Protein AF-A0A0G0WDV0-F1 (afdb_monomer)

Radius of gyration: 27.26 Å; Cα contacts (8 Å, |Δi|>4): 205; chains: 1; bounding box: 53×57×80 Å

pLDDT: mean 88.02, std 20.5, range [27.52, 98.69]

InterPro domains:
  IPR014729 Rossmann-like alpha/beta/alpha sandwich fold [G3DSA:3.40.50.620] (17-194)
  IPR020022 N-acetyl sugar amidotransferase [TIGR03573] (31-194)

Organism: NCBI:txid1618562

Foldseek 3Di:
DDDDDDDDDDDDDDDDDPDDPPPPPPPPWQAAPPPRHTPPPPPWDADPVSHIPVVVVVCCVVPPDDVVVVVVVVLVLQVVLVVVVAPFSEEQEDDLDPVSLVVLCCVCPVNNGQYEYEYECLPPDDPVSVVSVVVSCVVSVHHYDYDYDDVVVLVVQLVVCCVPPVGSCVVVVCRSPVRSVVVCVVRVRPHYDD

Solvent-accessible surface area (backbone atoms only — not comparable to full-atom values): 11760 Å² total; per-residue (Å²): 133,77,88,86,80,86,88,83,85,86,88,84,91,78,90,85,80,92,69,89,70,83,76,74,74,90,73,79,67,58,46,20,77,82,77,62,51,45,62,86,43,88,96,53,50,65,50,98,84,35,43,30,54,67,61,50,50,50,51,44,56,73,76,67,52,61,62,68,62,53,49,50,58,50,48,52,56,54,51,55,39,55,72,67,70,56,99,41,38,27,35,33,57,47,85,54,47,73,64,42,46,49,51,52,46,40,42,44,71,74,67,64,49,50,48,39,33,30,27,59,48,74,83,75,77,50,72,67,46,54,51,49,38,53,51,49,37,65,76,70,70,55,54,75,50,74,48,71,70,62,62,76,57,48,56,51,46,23,52,53,26,29,75,76,70,72,39,46,55,50,61,42,61,52,37,58,58,48,50,47,51,52,50,26,63,75,68,68,36,90,39,75,52,129

Secondary structure (DSSP, 8-state):
------------------------TTS---B-TTT--BTTSTT--B-TTS-BHHHHHHHHHHHT--HHHHHHHHHHHHHHHHHTT-S-SEEEE--SSHHHHHHHHIIIIIS---EEEEEE--S---HHHHHHHHHHHHHHT-EEEEE---HHHHHHHHHHHHHHHS-TTHHHHHHHHHHHHHHHHHTT---B--

Sequence (194 aa):
MGDDRENLTKGNASASAEGNLNTNLETGLERCVRCTLPITWETIYFDDDGVCNICKNWNTKQNVINWEEREKQLLDIFNEVKNRKNSYDCIVPFSGGKDSTFTLWAIVRKYGLKPLVVSFDHGFYRPKTVENRTRTFRKLGVDVITFTPNWQVVKKLMLEALIRKGDFCWHCHAGVFAYPMQIAVKFEIPLLIW

Structure (mmCIF, N/CA/C/O backbone):
data_AF-A0A0G0WDV0-F1
#
_entry.id   AF-A0A0G0WDV0-F1
#
loop_
_atom_site.group_PDB
_atom_site.id
_atom_site.type_symbol
_atom_site.label_atom_id
_atom_site.label_alt_id
_atom_site.label_comp_id
_atom_site.label_asym_id
_atom_site.label_entity_id
_atom_site.label_seq_id
_atom_site.pdbx_PDB_ins_code
_atom_site.Cartn_x
_atom_site.Cartn_y
_atom_site.Cartn_z
_atom_site.occupancy
_atom_site.B_iso_or_equiv
_atom_site.auth_seq_id
_atom_site.auth_comp_id
_atom_site.auth_asym_id
_atom_site.auth_atom_id
_atom_site.pdbx_PDB_model_num
ATOM 1 N N . MET A 1 1 ? 33.238 -40.944 -56.297 1.00 35.06 1 MET A N 1
ATOM 2 C CA . MET A 1 1 ? 32.072 -41.833 -56.479 1.00 35.06 1 MET A CA 1
ATOM 3 C C . MET A 1 1 ? 30.859 -41.035 -56.028 1.00 35.06 1 MET A C 1
ATOM 5 O O . MET A 1 1 ? 30.826 -40.751 -54.842 1.00 35.06 1 MET A O 1
ATOM 9 N N . GLY A 1 2 ? 30.011 -40.616 -56.986 1.00 32.97 2 GLY A N 1
ATOM 10 C CA . GLY A 1 2 ? 28.707 -39.914 -56.871 1.00 32.97 2 GLY A CA 1
ATOM 11 C C . GLY A 1 2 ? 28.679 -38.680 -55.964 1.00 32.97 2 GLY A C 1
ATOM 12 O O . GLY A 1 2 ? 28.772 -38.822 -54.755 1.00 32.97 2 GLY A O 1
ATOM 13 N N . ASP A 1 3 ? 28.641 -37.431 -56.430 1.00 35.53 3 ASP A N 1
ATOM 14 C CA . ASP A 1 3 ? 27.682 -36.811 -57.363 1.00 35.53 3 ASP A CA 1
ATOM 15 C C . ASP A 1 3 ? 26.247 -37.314 -57.191 1.00 35.53 3 ASP A C 1
ATOM 17 O O . ASP A 1 3 ? 25.963 -38.472 -57.489 1.00 35.53 3 ASP A O 1
ATOM 21 N N . ASP A 1 4 ? 25.381 -36.438 -56.679 1.00 32.03 4 ASP A N 1
ATOM 22 C CA . ASP A 1 4 ? 23.954 -36.496 -56.958 1.00 32.03 4 ASP A CA 1
ATOM 23 C C . ASP A 1 4 ? 23.272 -35.156 -56.607 1.00 32.03 4 ASP A C 1
ATOM 25 O O . ASP A 1 4 ? 23.060 -34.815 -55.441 1.00 32.03 4 ASP A O 1
ATOM 29 N N . ARG A 1 5 ? 22.843 -34.488 -57.688 1.00 32.78 5 ARG A N 1
ATOM 30 C CA . ARG A 1 5 ? 21.578 -33.742 -57.864 1.00 32.78 5 ARG A CA 1
ATOM 31 C C . ARG A 1 5 ? 21.631 -32.216 -57.849 1.00 32.78 5 ARG A C 1
ATOM 33 O O . ARG A 1 5 ? 21.260 -31.528 -56.901 1.00 32.78 5 ARG A O 1
ATOM 40 N N . GLU A 1 6 ? 21.996 -31.739 -59.037 1.00 33.00 6 GLU A N 1
ATOM 41 C CA . GLU A 1 6 ? 21.370 -30.653 -59.797 1.00 33.00 6 GLU A CA 1
ATOM 42 C C . GLU A 1 6 ? 19.926 -30.305 -59.385 1.00 33.00 6 GLU A C 1
ATOM 44 O O . GLU A 1 6 ? 19.028 -31.148 -59.376 1.00 33.00 6 GLU A O 1
ATOM 49 N N . ASN A 1 7 ? 19.698 -29.012 -59.142 1.00 31.59 7 ASN A N 1
ATOM 50 C CA . ASN A 1 7 ? 18.380 -28.394 -59.057 1.00 31.59 7 ASN A CA 1
ATOM 51 C C . ASN A 1 7 ? 18.083 -27.664 -60.376 1.00 31.59 7 ASN A C 1
ATOM 53 O O . ASN A 1 7 ? 18.649 -26.609 -60.664 1.00 31.59 7 ASN A O 1
ATOM 57 N N . LEU A 1 8 ? 17.147 -28.211 -61.146 1.00 31.78 8 LEU A N 1
ATOM 58 C CA . LEU A 1 8 ? 16.481 -27.569 -62.275 1.00 31.78 8 LEU A CA 1
ATOM 59 C C . LEU A 1 8 ? 14.977 -27.666 -62.025 1.00 31.78 8 LEU A C 1
ATOM 61 O O . LEU A 1 8 ? 14.441 -28.761 -62.064 1.00 31.78 8 LEU A O 1
ATOM 65 N N . THR A 1 9 ? 14.310 -26.532 -61.804 1.00 35.06 9 THR A N 1
ATOM 66 C CA . THR A 1 9 ? 13.136 -26.118 -62.597 1.00 35.06 9 THR A CA 1
ATOM 67 C C . THR A 1 9 ? 12.678 -24.717 -62.191 1.00 35.06 9 THR A C 1
ATOM 69 O O . THR A 1 9 ? 12.459 -24.421 -61.020 1.00 35.06 9 THR A O 1
ATOM 72 N N . LYS A 1 10 ? 12.536 -23.856 -63.202 1.00 33.38 10 LYS A N 1
ATOM 73 C CA . LYS A 1 10 ? 11.878 -22.547 -63.154 1.00 33.38 10 LYS A CA 1
ATOM 74 C C . LYS A 1 10 ? 10.363 -22.706 -63.350 1.00 33.38 10 LYS A C 1
ATOM 76 O O . LYS A 1 10 ? 9.953 -23.543 -64.147 1.00 33.38 10 LYS A O 1
ATOM 81 N N . GLY A 1 11 ? 9.598 -21.775 -62.772 1.00 27.52 11 GLY A N 1
ATOM 82 C CA . GLY A 1 11 ? 8.314 -21.289 -63.305 1.00 27.52 11 GLY A CA 1
ATOM 83 C C . GLY A 1 11 ? 7.084 -21.631 -62.460 1.00 27.52 11 GLY A C 1
ATOM 84 O O . GLY A 1 11 ? 6.659 -22.774 -62.427 1.00 27.52 11 GLY A O 1
ATOM 85 N N . ASN A 1 12 ? 6.445 -20.650 -61.818 1.00 28.86 12 ASN A N 1
ATOM 86 C CA . ASN A 1 12 ? 5.467 -19.754 -62.444 1.00 28.86 12 ASN A CA 1
ATOM 87 C C . ASN A 1 12 ? 4.912 -18.754 -61.421 1.00 28.86 12 ASN A C 1
ATOM 89 O O . ASN A 1 12 ? 4.643 -19.092 -60.272 1.00 28.86 12 ASN A O 1
ATOM 93 N N . ALA A 1 13 ? 4.732 -17.517 -61.876 1.00 36.78 13 ALA A N 1
ATOM 94 C CA . ALA A 1 13 ? 4.011 -16.473 -61.171 1.00 36.78 13 ALA A CA 1
ATOM 95 C C . ALA A 1 13 ? 2.497 -16.650 -61.364 1.00 36.78 13 ALA A C 1
ATOM 97 O O . ALA A 1 13 ? 2.037 -16.845 -62.488 1.00 36.78 13 ALA A O 1
ATOM 98 N N . SER A 1 14 ? 1.724 -16.483 -60.292 1.00 27.55 14 SER A N 1
ATOM 99 C CA . SER A 1 14 ? 0.335 -16.027 -60.374 1.00 27.55 14 SER A CA 1
ATOM 100 C C . SER A 1 14 ? -0.022 -15.260 -59.104 1.00 27.55 14 SER A C 1
ATOM 102 O O . SER A 1 14 ? 0.137 -15.759 -57.993 1.00 27.55 14 SER A O 1
ATOM 104 N N . ALA A 1 15 ? -0.453 -14.022 -59.314 1.00 37.50 15 ALA A N 1
ATOM 105 C CA . ALA A 1 15 ? -0.830 -13.036 -58.319 1.00 37.50 15 ALA A CA 1
ATOM 106 C C . ALA A 1 15 ? -2.050 -13.450 -57.484 1.00 37.50 15 ALA A C 1
ATOM 108 O O . ALA A 1 15 ? -2.991 -14.005 -58.038 1.00 37.50 15 ALA A O 1
ATOM 109 N N . SER A 1 16 ? -2.072 -13.063 -56.203 1.00 28.05 16 SER A N 1
ATOM 110 C CA . SER A 1 16 ? -3.187 -12.306 -55.603 1.00 28.05 16 SER A CA 1
ATOM 111 C C . SER A 1 16 ? -2.991 -12.089 -54.099 1.00 28.05 16 SER A C 1
ATOM 113 O O . SER A 1 16 ? -2.452 -12.958 -53.421 1.00 28.05 16 SER A O 1
ATOM 115 N N . ALA A 1 17 ? -3.563 -10.981 -53.619 1.00 33.72 17 ALA A N 1
ATOM 116 C CA . ALA A 1 17 ? -3.761 -10.555 -52.231 1.00 33.72 17 ALA A CA 1
ATOM 117 C C . ALA A 1 17 ? -2.623 -9.729 -51.609 1.00 33.72 17 ALA A C 1
ATOM 119 O O . ALA A 1 17 ? -1.861 -10.171 -50.753 1.00 33.72 17 ALA A O 1
ATOM 120 N N . GLU A 1 18 ? -2.587 -8.465 -52.029 1.00 35.03 18 GLU A N 1
ATOM 121 C CA . GLU A 1 18 ? -2.009 -7.344 -51.293 1.00 35.03 18 GLU A CA 1
ATOM 122 C C . GLU A 1 18 ? -2.663 -7.235 -49.902 1.00 35.03 18 GLU A C 1
ATOM 124 O O . GLU A 1 18 ? -3.741 -6.668 -49.735 1.00 35.03 18 GLU A O 1
ATOM 129 N N . GLY A 1 19 ? -2.014 -7.805 -48.889 1.00 33.84 19 GLY A N 1
ATOM 130 C CA . GLY A 1 19 ? -2.241 -7.464 -47.489 1.00 33.84 19 GLY A CA 1
ATOM 131 C C . GLY A 1 19 ? -1.173 -6.469 -47.058 1.00 33.84 19 GLY A C 1
ATOM 132 O O . GLY A 1 19 ? -0.009 -6.843 -46.938 1.00 33.84 19 GLY A O 1
ATOM 133 N N . ASN A 1 20 ? -1.559 -5.205 -46.864 1.00 39.66 20 ASN A N 1
ATOM 134 C CA . ASN A 1 20 ? -0.704 -4.124 -46.366 1.00 39.66 20 ASN A CA 1
ATOM 135 C C . ASN A 1 20 ? -0.091 -4.484 -44.997 1.00 39.66 20 ASN A C 1
ATOM 137 O O . ASN A 1 20 ? -0.626 -4.142 -43.942 1.00 39.66 20 ASN A O 1
ATOM 141 N N . LEU A 1 21 ? 1.059 -5.154 -45.007 1.00 45.50 21 LEU A N 1
ATOM 142 C CA . LEU A 1 21 ? 1.967 -5.202 -43.871 1.00 45.50 21 LEU A CA 1
ATOM 143 C C . LEU A 1 21 ? 2.640 -3.834 -43.804 1.00 45.50 21 LEU A C 1
ATOM 145 O O . LEU A 1 21 ? 3.465 -3.501 -44.648 1.00 45.50 21 LEU A O 1
ATOM 149 N N . ASN A 1 22 ? 2.238 -3.024 -42.823 1.00 49.97 22 ASN A N 1
ATOM 150 C CA . ASN A 1 22 ? 2.851 -1.736 -42.505 1.00 49.97 22 ASN A CA 1
ATOM 151 C C . ASN A 1 22 ? 4.356 -1.910 -42.238 1.00 49.97 22 ASN A C 1
ATOM 153 O O . ASN A 1 22 ? 4.793 -2.084 -41.100 1.00 49.97 22 ASN A O 1
ATOM 157 N N . THR A 1 23 ? 5.162 -1.837 -43.292 1.00 48.41 23 THR A N 1
ATOM 158 C CA . THR A 1 23 ? 6.618 -1.800 -43.227 1.00 48.41 23 THR A CA 1
ATOM 159 C C . THR A 1 23 ? 7.070 -0.409 -42.792 1.00 48.41 23 THR A C 1
ATOM 161 O O . THR A 1 23 ? 7.484 0.410 -43.608 1.00 48.41 23 THR A O 1
ATOM 164 N N . ASN A 1 24 ? 7.019 -0.132 -41.488 1.00 48.22 24 ASN A N 1
ATOM 165 C CA . ASN A 1 24 ? 7.802 0.952 -40.888 1.00 48.22 24 ASN A CA 1
ATOM 166 C C . ASN A 1 24 ? 9.264 0.484 -40.757 1.00 48.22 24 ASN A C 1
ATOM 168 O O . ASN A 1 24 ? 9.738 0.114 -39.682 1.00 48.22 24 ASN A O 1
ATOM 172 N N . LEU A 1 25 ? 9.958 0.427 -41.895 1.00 56.41 25 LEU A N 1
ATOM 173 C CA . LEU A 1 25 ? 11.339 -0.031 -42.029 1.00 56.41 25 LEU A CA 1
ATOM 174 C C . LEU A 1 25 ? 12.314 1.148 -41.973 1.00 56.41 25 LEU A C 1
ATOM 176 O O . LEU A 1 25 ? 12.744 1.655 -42.998 1.00 56.41 25 LEU A O 1
ATOM 180 N N . GLU A 1 26 ? 12.733 1.508 -40.764 1.00 57.53 26 GLU A N 1
ATOM 181 C CA . GLU A 1 26 ? 14.126 1.943 -40.558 1.00 57.53 26 GLU A CA 1
ATOM 182 C C . GLU A 1 26 ? 14.846 1.120 -39.471 1.00 57.53 26 GLU A C 1
ATOM 184 O O . GLU A 1 26 ? 16.060 1.210 -39.343 1.00 57.53 26 GLU A O 1
ATOM 189 N N . THR A 1 27 ? 14.149 0.249 -38.717 1.00 61.72 27 THR A N 1
ATOM 190 C CA . THR A 1 27 ? 14.781 -0.567 -37.649 1.00 61.72 27 THR A CA 1
ATOM 191 C C . THR A 1 27 ? 14.308 -2.025 -37.529 1.00 61.72 27 THR A C 1
ATOM 193 O O . THR A 1 27 ? 14.803 -2.731 -36.657 1.00 61.72 27 THR A O 1
ATOM 196 N N . GLY A 1 28 ? 13.379 -2.518 -38.364 1.00 83.25 28 GLY A N 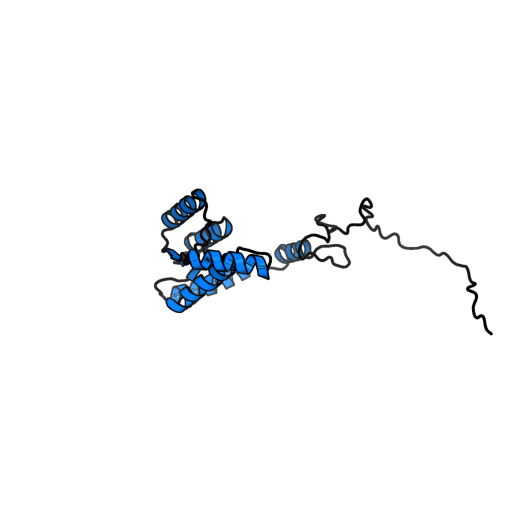1
ATOM 197 C CA . GLY A 1 28 ? 12.899 -3.917 -38.299 1.00 83.25 28 GLY A CA 1
ATOM 198 C C . GLY A 1 28 ? 12.226 -4.316 -36.973 1.00 83.25 28 GLY A C 1
ATOM 199 O O . GLY A 1 28 ? 12.006 -5.495 -36.720 1.00 83.25 28 GLY A O 1
ATOM 200 N N . LEU A 1 29 ? 11.922 -3.343 -36.110 1.00 88.56 29 LEU A N 1
ATOM 201 C CA . LEU A 1 29 ? 11.392 -3.566 -34.773 1.00 88.56 29 LEU A CA 1
ATOM 202 C C . LEU A 1 29 ? 9.865 -3.655 -34.815 1.00 88.56 29 LEU A C 1
ATOM 204 O O . LEU A 1 29 ? 9.195 -2.665 -35.119 1.00 88.56 29 LEU A O 1
ATOM 208 N N . GLU A 1 30 ? 9.322 -4.817 -34.461 1.00 92.81 30 GLU A N 1
ATOM 209 C CA . GLU A 1 30 ? 7.877 -5.028 -34.373 1.00 92.81 30 GLU A CA 1
ATOM 210 C C . GLU A 1 30 ? 7.231 -4.092 -33.341 1.00 92.81 30 GLU A C 1
ATOM 212 O O . GLU A 1 30 ? 7.753 -3.872 -32.240 1.00 92.81 30 GLU A O 1
ATOM 217 N N . ARG A 1 31 ? 6.071 -3.534 -33.701 1.00 95.88 31 ARG A N 1
ATOM 218 C CA . ARG A 1 31 ? 5.316 -2.576 -32.887 1.00 95.88 31 ARG A CA 1
ATOM 219 C C . ARG A 1 31 ? 3.832 -2.886 -32.942 1.00 95.88 31 ARG A C 1
ATOM 221 O O . ARG A 1 31 ? 3.310 -3.249 -33.990 1.00 95.88 31 ARG A O 1
ATOM 228 N N . CYS A 1 32 ? 3.148 -2.629 -31.831 1.00 96.06 32 CYS A N 1
ATOM 229 C CA . CYS A 1 32 ? 1.698 -2.727 -31.772 1.00 96.06 32 CYS A CA 1
ATOM 230 C C . CYS A 1 32 ? 1.056 -1.784 -32.797 1.00 96.06 32 CYS A C 1
ATOM 232 O O . CYS A 1 32 ? 1.276 -0.570 -32.737 1.00 96.06 32 CYS A O 1
ATOM 234 N N . VAL A 1 33 ? 0.180 -2.311 -33.653 1.00 96.19 33 VAL A N 1
ATOM 235 C CA . VAL A 1 33 ? -0.530 -1.519 -34.675 1.00 96.19 33 VAL A CA 1
ATOM 236 C C . VAL A 1 33 ? -1.486 -0.472 -34.084 1.00 96.19 33 VAL A C 1
ATOM 238 O O . VAL A 1 33 ? -1.882 0.459 -34.775 1.00 96.19 33 VAL A O 1
ATOM 241 N N . ARG A 1 34 ? -1.853 -0.592 -32.796 1.00 95.25 34 ARG A N 1
ATOM 242 C CA . ARG A 1 34 ? -2.766 0.342 -32.106 1.00 95.25 34 ARG A CA 1
ATOM 243 C C . ARG A 1 34 ? -2.062 1.412 -31.278 1.00 95.25 34 ARG A C 1
ATOM 245 O O . ARG A 1 34 ? -2.476 2.564 -31.305 1.00 95.25 34 ARG A O 1
ATOM 252 N N . CYS A 1 35 ? -1.058 1.034 -30.487 1.00 94.75 35 CYS A N 1
ATOM 253 C CA . CYS A 1 35 ? -0.428 1.936 -29.511 1.00 94.75 35 CYS A CA 1
ATOM 254 C C . CYS A 1 35 ? 1.061 2.183 -29.754 1.00 94.75 35 CYS A C 1
ATOM 256 O O . CYS A 1 35 ? 1.694 2.810 -28.913 1.00 94.75 35 CYS A O 1
ATOM 258 N N . THR A 1 36 ? 1.616 1.648 -30.848 1.00 95.31 36 THR A N 1
ATOM 259 C CA . THR A 1 36 ? 3.012 1.813 -31.297 1.00 95.31 36 THR A CA 1
ATOM 260 C C . THR A 1 36 ? 4.102 1.340 -30.325 1.00 95.31 36 THR A C 1
ATOM 262 O O . THR A 1 36 ? 5.296 1.467 -30.632 1.00 95.31 36 THR A O 1
ATOM 265 N N . LEU A 1 37 ? 3.712 0.727 -29.196 1.00 94.94 37 LEU A N 1
ATOM 266 C CA . LEU A 1 37 ? 4.632 0.093 -28.254 1.00 94.94 37 LEU A CA 1
ATOM 267 C C . LEU A 1 37 ? 5.449 -1.003 -28.956 1.00 94.94 37 LEU A C 1
ATOM 269 O O . LEU A 1 37 ? 4.858 -1.838 -29.648 1.00 94.94 37 LEU A O 1
ATOM 273 N N . PRO A 1 38 ? 6.782 -1.009 -28.788 1.00 95.00 38 PRO A N 1
ATOM 274 C CA . PRO A 1 38 ? 7.659 -1.990 -29.417 1.00 95.00 38 PRO A CA 1
ATOM 275 C C . PRO A 1 38 ? 7.634 -3.340 -28.693 1.00 95.00 38 PRO A C 1
ATOM 277 O O . PRO A 1 38 ? 7.359 -3.386 -27.495 1.00 95.00 38 PRO A O 1
ATOM 280 N N . ILE A 1 39 ? 8.017 -4.417 -29.392 1.00 94.00 39 ILE A N 1
ATOM 281 C CA . ILE A 1 39 ? 8.166 -5.774 -28.821 1.00 94.00 39 ILE A CA 1
ATOM 282 C C . ILE A 1 39 ? 9.175 -5.848 -27.664 1.00 94.00 39 ILE A C 1
ATOM 284 O O . ILE A 1 39 ? 9.133 -6.756 -26.845 1.00 94.00 39 ILE A O 1
ATOM 288 N N . THR A 1 40 ? 10.081 -4.875 -27.564 1.00 93.50 40 THR A N 1
ATOM 289 C CA . THR A 1 40 ? 11.065 -4.773 -26.477 1.00 93.50 40 THR A CA 1
ATOM 290 C C . THR A 1 40 ? 10.485 -4.222 -25.176 1.00 93.50 40 THR A C 1
ATOM 292 O O . THR A 1 40 ? 11.196 -4.160 -24.173 1.00 93.50 40 THR A O 1
ATOM 295 N N . TRP A 1 41 ? 9.217 -3.800 -25.166 1.00 91.81 41 TRP A N 1
ATOM 296 C CA . TRP A 1 41 ? 8.549 -3.390 -23.938 1.00 91.81 41 TRP A CA 1
ATOM 297 C C . TRP A 1 41 ? 8.341 -4.590 -23.006 1.00 91.81 41 TRP A C 1
ATOM 299 O O . TRP A 1 41 ? 7.974 -5.682 -23.434 1.00 91.81 41 TRP A O 1
ATOM 309 N N . GLU A 1 42 ? 8.567 -4.389 -21.710 1.00 87.38 42 GLU A N 1
ATOM 310 C CA . GLU A 1 42 ? 8.552 -5.472 -20.729 1.00 87.38 42 GLU A CA 1
ATOM 311 C C . GLU A 1 42 ? 7.216 -6.239 -20.734 1.00 87.38 42 GLU A C 1
ATOM 313 O O . GLU A 1 42 ? 6.138 -5.641 -20.674 1.00 87.38 42 GLU A O 1
ATOM 318 N N . THR A 1 43 ? 7.281 -7.577 -20.780 1.00 91.75 43 THR A N 1
ATOM 319 C CA . THR A 1 43 ? 6.127 -8.508 -20.788 1.00 91.75 43 THR A CA 1
ATOM 320 C C . THR A 1 43 ? 5.112 -8.311 -21.927 1.00 91.75 43 THR A C 1
ATOM 322 O O . THR A 1 43 ? 3.968 -8.772 -21.831 1.00 91.75 43 THR A O 1
ATOM 325 N N . ILE A 1 44 ? 5.496 -7.637 -23.015 1.00 94.50 44 ILE A N 1
ATOM 326 C CA . ILE A 1 44 ? 4.627 -7.452 -24.178 1.00 94.50 44 ILE A CA 1
ATOM 327 C C . ILE A 1 44 ? 4.674 -8.680 -25.098 1.00 94.50 44 ILE A C 1
ATOM 329 O O . ILE A 1 44 ? 5.716 -9.298 -25.294 1.00 94.50 44 ILE A O 1
ATOM 333 N N . TYR A 1 45 ? 3.530 -9.028 -25.673 1.00 94.94 45 TYR A N 1
ATOM 334 C CA . TYR A 1 45 ? 3.427 -9.977 -26.780 1.00 94.94 45 TYR A CA 1
ATOM 335 C C . TYR A 1 45 ? 2.306 -9.522 -27.711 1.00 94.94 45 TYR A C 1
ATOM 337 O O . TYR A 1 45 ? 1.343 -8.884 -27.262 1.00 94.94 45 TYR A O 1
ATOM 345 N N . PHE A 1 46 ? 2.456 -9.818 -28.999 1.00 96.25 46 PHE A N 1
ATOM 346 C CA . PHE A 1 46 ? 1.472 -9.506 -30.030 1.00 96.25 46 PHE A CA 1
ATOM 347 C C . PHE A 1 46 ? 0.652 -10.744 -30.379 1.00 96.25 46 PHE A C 1
ATOM 349 O O . PHE A 1 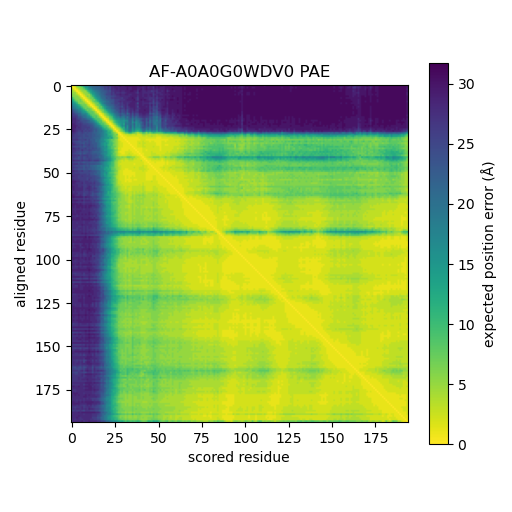46 ? 1.068 -11.874 -30.129 1.00 96.25 46 PHE A O 1
ATOM 356 N N . ASP A 1 47 ? -0.541 -10.512 -30.904 1.00 94.62 47 ASP A N 1
ATOM 357 C CA . ASP A 1 47 ? -1.315 -11.536 -31.590 1.00 94.62 47 ASP A CA 1
ATOM 358 C C . ASP A 1 47 ? -1.067 -11.505 -33.100 1.00 94.62 47 ASP A C 1
ATOM 360 O O . ASP A 1 47 ? -0.286 -10.691 -33.595 1.00 94.62 47 ASP A O 1
ATOM 364 N N . ASP A 1 48 ? -1.781 -12.367 -33.822 1.00 95.69 48 ASP A N 1
ATOM 365 C CA . ASP A 1 48 ? -1.686 -12.481 -35.279 1.00 95.69 48 ASP A CA 1
ATOM 366 C C . ASP A 1 48 ? -2.100 -11.187 -36.013 1.00 95.69 48 ASP A C 1
ATOM 368 O O . ASP A 1 48 ? -1.637 -10.933 -37.122 1.00 95.69 48 ASP A O 1
ATOM 372 N N . ASP A 1 49 ? -2.906 -10.328 -35.375 1.00 95.06 49 ASP A N 1
ATOM 373 C CA . ASP A 1 49 ? -3.309 -9.012 -35.891 1.00 95.06 49 ASP A CA 1
ATOM 374 C C . ASP A 1 49 ? -2.288 -7.894 -35.563 1.00 95.06 49 ASP A C 1
ATOM 376 O O . ASP A 1 49 ? -2.517 -6.717 -35.863 1.00 95.06 49 ASP A O 1
ATOM 380 N N . GLY A 1 50 ? -1.168 -8.217 -34.902 1.00 95.25 50 GLY A N 1
ATOM 381 C CA . GLY A 1 50 ? -0.143 -7.251 -34.493 1.00 95.25 50 GLY A CA 1
ATOM 382 C C . GLY A 1 50 ? -0.560 -6.337 -33.329 1.00 95.25 50 GLY A C 1
ATOM 383 O O . GLY A 1 50 ? -0.009 -5.246 -33.151 1.00 95.25 50 GLY A O 1
ATOM 384 N N . VAL A 1 51 ? -1.552 -6.731 -32.526 1.00 96.56 51 VAL A N 1
ATOM 385 C CA . VAL A 1 51 ? -2.079 -5.994 -31.369 1.00 96.56 51 VAL A CA 1
ATOM 386 C C . VAL A 1 51 ? -1.492 -6.538 -30.066 1.00 96.56 51 VAL A C 1
ATOM 388 O O . VAL A 1 51 ? -1.566 -7.727 -29.764 1.00 96.56 51 VAL A O 1
ATOM 391 N N . CYS A 1 52 ? -0.959 -5.652 -29.219 1.00 96.62 52 CYS A N 1
ATOM 392 C CA . CYS A 1 52 ? -0.364 -6.075 -27.952 1.00 96.62 52 CYS A CA 1
ATOM 393 C C . CYS A 1 52 ? -1.380 -6.514 -26.896 1.00 96.62 52 CYS A C 1
ATOM 395 O O . CYS A 1 52 ? -2.503 -6.001 -26.807 1.00 96.62 52 CYS A O 1
ATOM 397 N N . ASN A 1 53 ? -0.927 -7.400 -26.010 1.00 96.25 53 ASN A N 1
ATOM 398 C CA . ASN A 1 53 ? -1.638 -7.843 -24.812 1.00 96.25 53 ASN A CA 1
ATOM 399 C C . ASN A 1 53 ? -2.200 -6.690 -23.953 1.00 96.25 53 ASN A C 1
ATOM 401 O O . ASN A 1 53 ? -3.292 -6.819 -23.400 1.00 96.25 53 ASN A O 1
ATOM 405 N N . ILE A 1 54 ? -1.517 -5.542 -23.877 1.00 95.56 54 ILE A N 1
ATOM 406 C CA . ILE A 1 54 ? -2.000 -4.354 -23.150 1.00 95.56 54 ILE A CA 1
ATOM 407 C C . ILE A 1 54 ? -3.257 -3.777 -23.817 1.00 95.56 54 ILE A C 1
ATOM 409 O O . ILE A 1 54 ? -4.266 -3.553 -23.145 1.00 95.56 54 ILE A O 1
ATOM 413 N N . CYS A 1 55 ? -3.226 -3.570 -25.137 1.00 95.81 55 CYS A N 1
ATOM 414 C CA . CYS A 1 55 ? -4.375 -3.082 -25.902 1.00 95.81 55 CYS A CA 1
ATOM 415 C C . CYS A 1 55 ? -5.545 -4.069 -25.863 1.00 95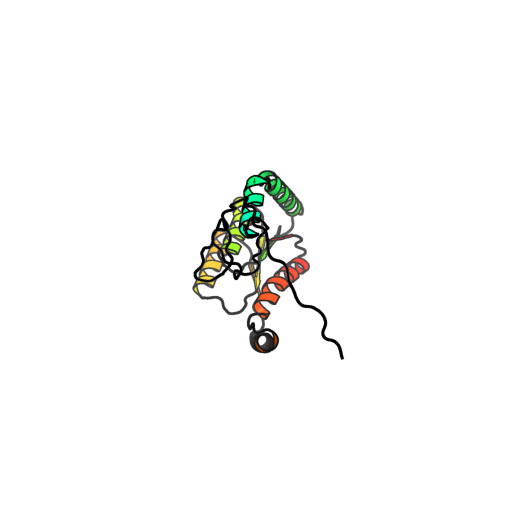.81 55 CYS A C 1
ATOM 417 O O . CYS A 1 55 ? -6.695 -3.643 -25.739 1.00 95.81 55 CYS A O 1
ATOM 419 N N . LYS A 1 56 ? -5.265 -5.377 -25.917 1.00 95.38 56 LYS A N 1
ATOM 420 C CA . LYS A 1 56 ? -6.292 -6.410 -25.732 1.00 95.38 56 LYS A CA 1
ATOM 421 C C . LYS A 1 56 ? -6.938 -6.328 -24.359 1.00 95.38 56 LYS A C 1
ATOM 423 O O . LYS A 1 56 ? -8.157 -6.259 -24.264 1.00 95.38 56 LYS A O 1
ATOM 428 N N . ASN A 1 57 ? -6.130 -6.279 -23.303 1.00 95.00 57 ASN A N 1
ATOM 429 C CA . ASN A 1 57 ? -6.625 -6.195 -21.934 1.00 95.00 57 ASN A CA 1
ATOM 430 C C . ASN A 1 57 ? -7.453 -4.923 -21.709 1.00 95.00 57 ASN A C 1
ATOM 432 O O . ASN A 1 57 ? -8.486 -4.969 -21.047 1.00 95.00 57 ASN A O 1
ATOM 436 N N . TRP A 1 58 ? -7.041 -3.792 -22.290 1.00 95.12 58 TRP A N 1
ATOM 437 C CA . TRP A 1 58 ? -7.849 -2.572 -22.284 1.00 95.12 58 TRP A CA 1
ATOM 438 C C . TRP A 1 58 ? -9.220 -2.801 -22.926 1.00 95.12 58 TRP A C 1
ATOM 440 O O . TRP A 1 58 ? -10.234 -2.486 -22.313 1.00 95.12 58 TRP A O 1
ATOM 450 N N . ASN A 1 59 ? -9.262 -3.411 -24.113 1.00 94.25 59 ASN A N 1
ATOM 451 C CA . ASN A 1 59 ? -10.516 -3.711 -24.802 1.00 94.25 59 ASN A CA 1
ATOM 452 C C . ASN A 1 59 ? -11.435 -4.613 -23.961 1.00 94.25 59 ASN A C 1
ATOM 454 O O . ASN A 1 59 ? -12.618 -4.319 -23.804 1.00 94.25 59 ASN A O 1
ATOM 458 N N . THR A 1 60 ? -10.880 -5.664 -23.354 1.00 95.00 60 THR A N 1
ATOM 459 C CA . THR A 1 60 ? -11.612 -6.547 -22.436 1.00 95.00 60 THR A CA 1
ATOM 460 C C . THR A 1 60 ? -12.170 -5.770 -21.245 1.00 95.00 60 THR A C 1
ATOM 462 O O . THR A 1 60 ? -13.342 -5.914 -20.902 1.00 95.00 60 THR A O 1
ATOM 465 N N . LYS A 1 61 ? -11.363 -4.897 -20.633 1.00 94.50 61 LYS A N 1
ATOM 466 C CA . LYS A 1 61 ? -11.787 -4.059 -19.505 1.00 94.50 61 LYS A CA 1
ATOM 467 C C . LYS A 1 61 ? -12.928 -3.108 -19.857 1.00 94.50 61 LYS A C 1
ATOM 469 O O . LYS A 1 61 ? -13.768 -2.877 -18.999 1.00 94.50 61 LYS A O 1
ATOM 474 N N . GLN A 1 62 ? -12.957 -2.559 -21.070 1.00 94.00 62 GLN A N 1
ATOM 475 C CA . GLN A 1 62 ? -14.005 -1.616 -21.478 1.00 94.00 62 GLN A CA 1
ATOM 476 C C . GLN A 1 62 ? -15.294 -2.312 -21.925 1.00 94.00 62 GLN A C 1
ATOM 478 O O . GLN A 1 62 ? -16.376 -1.818 -21.634 1.00 94.00 62 GLN A O 1
ATOM 483 N N . ASN A 1 63 ? -15.183 -3.450 -22.617 1.00 95.69 63 ASN A N 1
ATOM 484 C CA . ASN A 1 63 ? -16.316 -4.026 -23.349 1.00 95.69 63 ASN A CA 1
ATOM 485 C C . ASN A 1 63 ? -16.841 -5.348 -22.779 1.00 95.69 63 ASN A C 1
ATOM 487 O O . ASN A 1 63 ? -17.950 -5.751 -23.110 1.00 95.69 63 ASN A O 1
ATOM 491 N N . VAL A 1 64 ? -16.054 -6.045 -21.955 1.00 96.12 64 VAL A N 1
ATOM 492 C CA . VAL A 1 64 ? -16.409 -7.380 -21.438 1.00 96.12 64 VAL A CA 1
ATOM 493 C C . VAL A 1 64 ? -16.649 -7.353 -19.930 1.00 96.12 64 VAL A C 1
ATOM 495 O O . VAL A 1 64 ? -17.514 -8.067 -19.426 1.00 96.12 64 VAL A O 1
ATOM 498 N N . ILE A 1 65 ? -15.891 -6.546 -19.182 1.00 95.62 65 ILE A N 1
ATOM 499 C CA . ILE A 1 65 ? -16.024 -6.484 -17.724 1.00 95.62 65 ILE A CA 1
ATOM 500 C C . ILE A 1 65 ? -17.210 -5.596 -17.338 1.00 95.62 65 ILE A C 1
ATOM 502 O O . ILE A 1 65 ? -17.192 -4.390 -17.561 1.00 95.62 65 ILE A O 1
ATOM 506 N N . ASN A 1 66 ? -18.202 -6.187 -16.668 1.00 96.56 66 ASN A N 1
ATOM 507 C CA . ASN A 1 66 ? -19.238 -5.432 -15.972 1.00 96.56 66 ASN A CA 1
ATOM 508 C C . ASN A 1 66 ? -18.685 -4.898 -14.637 1.00 96.56 66 ASN A C 1
ATOM 510 O O . ASN A 1 66 ? -18.562 -5.642 -13.663 1.00 96.56 66 ASN A O 1
ATOM 514 N N . TRP A 1 67 ? -18.327 -3.613 -14.601 1.00 95.12 67 TRP A N 1
ATOM 515 C CA . TRP A 1 67 ? -17.743 -2.975 -13.418 1.00 95.12 67 TRP A CA 1
ATOM 516 C C . TRP A 1 67 ? -18.727 -2.790 -12.261 1.00 95.12 67 TRP A C 1
ATOM 518 O O . TRP A 1 67 ? -18.293 -2.846 -11.113 1.00 95.12 67 TRP A O 1
ATOM 528 N N . GLU A 1 68 ? -20.023 -2.639 -12.537 1.00 96.62 68 GLU A N 1
ATOM 529 C CA . GLU A 1 68 ? -21.056 -2.527 -11.497 1.00 96.62 68 GLU A CA 1
ATOM 530 C C . GLU A 1 68 ? -21.190 -3.844 -10.727 1.00 96.62 68 GLU A C 1
ATOM 532 O O . GLU A 1 68 ? -21.184 -3.864 -9.497 1.00 96.62 68 GLU A O 1
ATOM 537 N N . GLU A 1 69 ? -21.209 -4.969 -11.446 1.00 97.50 69 GLU A N 1
ATOM 538 C CA . GLU A 1 69 ? -21.244 -6.298 -10.832 1.00 97.50 69 GLU A CA 1
ATOM 539 C C . GLU A 1 69 ? -19.952 -6.597 -10.051 1.00 97.50 69 GLU A C 1
ATOM 541 O O . GLU A 1 69 ? -19.992 -7.158 -8.957 1.00 97.50 69 GLU A O 1
ATOM 546 N N . ARG A 1 70 ? -18.787 -6.166 -10.556 1.00 96.75 70 ARG A N 1
ATOM 547 C CA . ARG A 1 70 ? -17.520 -6.283 -9.812 1.00 96.75 70 ARG A CA 1
ATOM 548 C C . ARG A 1 70 ? -17.504 -5.432 -8.545 1.00 96.75 70 ARG A C 1
ATOM 550 O O . ARG A 1 70 ? -16.982 -5.884 -7.528 1.00 96.75 70 ARG A O 1
ATOM 557 N N . GLU A 1 71 ? -18.061 -4.223 -8.590 1.00 96.06 71 GLU A N 1
ATOM 558 C CA . GLU A 1 71 ? -18.189 -3.376 -7.403 1.00 96.06 71 GLU A CA 1
ATOM 559 C C . GLU A 1 71 ? -19.142 -4.006 -6.385 1.00 96.06 71 GLU A C 1
ATOM 561 O O . GLU A 1 71 ? -18.816 -4.038 -5.202 1.00 96.06 71 GLU A O 1
ATOM 566 N N . LYS A 1 72 ? -20.253 -4.603 -6.826 1.00 98.06 72 LYS A N 1
ATOM 567 C CA . LYS A 1 72 ? -21.165 -5.340 -5.943 1.00 98.06 72 LYS A CA 1
ATOM 568 C C . LYS A 1 72 ? -20.463 -6.490 -5.213 1.00 98.06 72 LYS A C 1
ATOM 570 O O . LYS A 1 72 ? -20.533 -6.557 -3.990 1.00 98.06 72 LYS A O 1
ATOM 575 N N . GLN A 1 73 ? -19.705 -7.319 -5.933 1.00 97.69 73 GLN A N 1
ATOM 576 C CA . GLN A 1 73 ? -18.912 -8.405 -5.335 1.00 97.69 73 GLN A CA 1
ATOM 577 C C . GLN A 1 73 ? -17.906 -7.885 -4.297 1.00 97.69 73 GLN A C 1
ATOM 579 O O . GLN A 1 73 ? -17.715 -8.493 -3.245 1.00 97.69 73 GLN A O 1
ATOM 584 N N . LEU A 1 74 ? -17.270 -6.742 -4.571 1.00 97.00 74 LEU A N 1
ATOM 585 C CA . LEU A 1 74 ? -16.360 -6.101 -3.623 1.00 97.00 74 LEU A CA 1
ATOM 586 C C . LEU A 1 74 ? -17.097 -5.603 -2.369 1.00 97.00 74 LEU A C 1
ATOM 588 O O . LEU A 1 74 ? -16.606 -5.775 -1.252 1.00 97.00 74 LEU A O 1
ATOM 592 N N . LEU A 1 75 ? -18.274 -4.998 -2.542 1.00 97.62 75 LEU A N 1
ATOM 593 C CA . LEU A 1 75 ? -19.101 -4.519 -1.437 1.00 97.62 75 LEU A CA 1
ATOM 594 C C . LEU A 1 75 ? -19.594 -5.666 -0.552 1.00 97.62 75 LEU A C 1
ATOM 596 O O . LEU A 1 75 ? -19.640 -5.494 0.664 1.00 97.62 75 LEU A O 1
ATOM 600 N N . ASP A 1 76 ? -19.899 -6.830 -1.123 1.00 97.94 76 ASP A N 1
ATOM 601 C CA . ASP A 1 76 ? -20.289 -8.015 -0.354 1.00 97.94 76 ASP A CA 1
ATOM 602 C C . ASP A 1 76 ? -19.161 -8.457 0.596 1.00 97.94 76 ASP A C 1
ATOM 604 O O . ASP A 1 76 ? -19.402 -8.644 1.791 1.00 97.94 76 ASP A O 1
ATOM 608 N N . ILE A 1 77 ? -17.910 -8.489 0.115 1.00 97.62 77 ILE A N 1
ATOM 609 C CA . ILE A 1 77 ? -16.721 -8.768 0.945 1.00 97.62 77 ILE A CA 1
ATOM 610 C C . ILE A 1 77 ? -16.570 -7.715 2.055 1.00 97.62 77 ILE A C 1
ATOM 612 O O . ILE A 1 77 ? -16.296 -8.041 3.212 1.00 97.62 77 ILE A O 1
ATOM 616 N N . PHE A 1 78 ? -16.755 -6.434 1.725 1.00 97.38 78 PHE A N 1
ATOM 617 C CA . PHE A 1 78 ? -16.642 -5.344 2.698 1.00 97.38 78 PHE A CA 1
ATOM 618 C C . PHE A 1 78 ? -17.735 -5.387 3.767 1.00 97.38 78 PHE A C 1
ATOM 620 O O . PHE A 1 78 ? -17.465 -5.116 4.938 1.00 97.38 78 PHE A O 1
ATOM 627 N N . ASN A 1 79 ? -18.962 -5.736 3.392 1.00 96.38 79 ASN A N 1
ATOM 628 C CA . ASN A 1 79 ? -20.067 -5.882 4.331 1.00 96.38 79 ASN A CA 1
ATOM 629 C C . ASN A 1 79 ? -19.843 -7.075 5.264 1.00 96.38 79 ASN A C 1
ATOM 631 O O . ASN A 1 79 ? -20.102 -6.966 6.463 1.00 96.38 79 ASN A O 1
ATOM 635 N N . GLU A 1 80 ? -19.298 -8.180 4.749 1.00 96.38 80 GLU A N 1
ATOM 636 C CA . GLU A 1 80 ? -18.952 -9.347 5.558 1.00 96.38 80 GLU A CA 1
ATOM 637 C C . GLU A 1 80 ? -17.984 -8.982 6.692 1.00 96.38 80 GLU A C 1
ATOM 639 O O . GLU A 1 80 ? -18.254 -9.294 7.853 1.00 96.38 80 GLU A O 1
ATOM 644 N N . VAL A 1 81 ? -16.886 -8.277 6.394 1.00 95.75 81 VAL A N 1
ATOM 645 C CA . VAL A 1 81 ? -15.888 -7.929 7.421 1.00 95.75 81 VAL A CA 1
ATOM 646 C C . VAL A 1 81 ? -16.402 -6.908 8.432 1.00 95.75 81 VAL A C 1
ATOM 648 O O . VAL A 1 81 ? -16.130 -7.056 9.623 1.00 95.75 81 VAL A O 1
ATOM 651 N N . LYS A 1 82 ? -17.218 -5.937 8.004 1.00 94.38 82 LYS A N 1
ATOM 652 C CA . LYS A 1 82 ? -17.855 -4.966 8.912 1.00 94.38 82 LYS A CA 1
ATOM 653 C C . LYS A 1 82 ? -18.789 -5.644 9.913 1.00 94.38 82 LYS A C 1
ATOM 655 O O . LYS A 1 82 ? -18.843 -5.263 11.083 1.00 94.38 82 LYS A O 1
ATOM 660 N N . ASN A 1 83 ? -19.500 -6.684 9.478 1.00 93.38 83 ASN A N 1
ATOM 661 C CA . ASN A 1 83 ? -20.431 -7.426 10.328 1.00 93.38 83 ASN A CA 1
ATOM 662 C C . ASN A 1 83 ? -19.732 -8.241 11.427 1.00 93.38 83 ASN A C 1
ATOM 664 O O . ASN A 1 83 ? -20.368 -8.566 12.430 1.00 93.38 83 ASN A O 1
ATOM 668 N N . ARG A 1 84 ? -18.426 -8.519 11.293 1.00 90.94 84 ARG A N 1
ATOM 669 C CA . ARG A 1 84 ? -17.633 -9.221 12.319 1.00 90.94 84 ARG A CA 1
ATOM 670 C C . ARG A 1 84 ? -17.372 -8.368 13.568 1.00 90.94 84 ARG A C 1
ATOM 672 O O . ARG A 1 84 ? -16.993 -8.920 14.592 1.00 90.94 84 ARG A O 1
ATOM 679 N N . LYS A 1 85 ? -17.611 -7.047 13.515 1.00 81.69 85 LYS A N 1
ATOM 680 C CA . LYS A 1 85 ? -17.454 -6.095 14.640 1.00 81.69 85 LYS A CA 1
ATOM 681 C C . LYS A 1 85 ? -16.069 -6.124 15.308 1.00 81.69 85 LYS A C 1
ATOM 683 O O . LYS A 1 85 ? -15.945 -5.874 16.506 1.00 81.69 85 LYS A O 1
ATOM 688 N N . ASN A 1 86 ? -15.025 -6.377 14.524 1.00 88.62 86 ASN A N 1
ATOM 689 C CA . ASN A 1 86 ? -13.645 -6.341 14.995 1.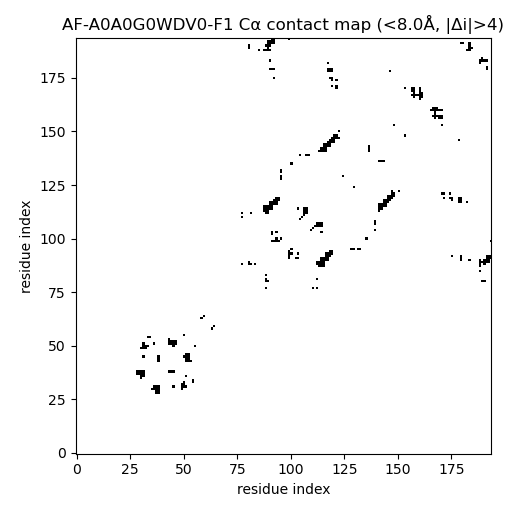00 88.62 86 ASN A CA 1
ATOM 690 C C . ASN A 1 86 ? -13.166 -4.904 15.283 1.00 88.62 86 ASN A C 1
ATOM 692 O O . ASN A 1 86 ? -13.741 -3.897 14.843 1.00 88.62 86 ASN A O 1
ATOM 696 N N . SER A 1 87 ? -12.040 -4.796 15.992 1.00 93.56 87 SER A N 1
ATOM 697 C CA . SER A 1 87 ? -11.353 -3.513 16.192 1.00 93.56 87 SER A CA 1
ATOM 698 C C . SER A 1 87 ? -10.917 -2.868 14.875 1.00 93.56 87 SER A C 1
ATOM 700 O O . SER A 1 87 ? -10.885 -1.643 14.813 1.00 93.56 87 SER A O 1
ATOM 702 N N . TYR A 1 88 ? -10.684 -3.658 13.823 1.00 97.94 88 TYR A N 1
ATOM 703 C CA . TYR A 1 88 ? -10.386 -3.208 12.462 1.00 97.94 88 TYR A CA 1
ATOM 704 C C . TYR A 1 88 ? -11.073 -4.121 11.442 1.00 97.94 88 TYR A C 1
ATOM 706 O O . TYR A 1 88 ? -11.121 -5.335 11.638 1.00 97.94 88 TYR A O 1
ATOM 714 N N . ASP A 1 89 ? -11.567 -3.542 10.349 1.00 97.88 89 ASP A N 1
ATOM 715 C CA . ASP A 1 89 ? -12.248 -4.287 9.281 1.00 97.88 89 ASP A CA 1
ATOM 716 C C . ASP A 1 89 ? -11.250 -4.895 8.284 1.00 97.88 89 ASP A C 1
ATOM 718 O O . ASP A 1 89 ? -11.511 -5.929 7.672 1.00 97.88 89 ASP A O 1
ATOM 722 N N . CYS A 1 90 ? -10.103 -4.238 8.091 1.00 98.25 90 CYS A N 1
ATOM 723 C CA . CYS A 1 90 ? -9.077 -4.653 7.139 1.00 98.25 90 CYS A CA 1
ATOM 724 C C . CYS A 1 90 ? -7.696 -4.091 7.495 1.00 98.25 90 CYS A C 1
ATOM 726 O O . CYS A 1 90 ? -7.567 -3.172 8.306 1.00 98.25 90 CYS A O 1
ATOM 728 N N . ILE A 1 91 ? -6.664 -4.624 6.844 1.00 98.62 91 ILE A N 1
ATOM 729 C CA . ILE A 1 91 ? -5.333 -4.022 6.776 1.00 98.62 91 ILE A CA 1
ATOM 730 C C . ILE A 1 91 ? -5.138 -3.357 5.419 1.00 98.62 91 ILE A C 1
ATOM 732 O O . ILE A 1 91 ? -5.457 -3.935 4.379 1.00 98.62 91 ILE A O 1
ATOM 736 N N . VAL A 1 92 ? -4.538 -2.166 5.445 1.00 98.56 92 VAL A N 1
ATOM 737 C CA . VAL A 1 92 ? -4.054 -1.473 4.246 1.00 98.56 92 VAL A CA 1
ATOM 738 C C . VAL A 1 92 ? -2.540 -1.272 4.374 1.00 98.56 92 VAL A C 1
ATOM 740 O O . VAL A 1 92 ? -2.099 -0.449 5.188 1.00 98.56 92 VAL A O 1
ATOM 743 N N . PRO A 1 93 ? -1.719 -2.004 3.600 1.00 98.12 93 PRO A N 1
ATOM 744 C CA . PRO A 1 93 ? -0.298 -1.727 3.462 1.00 98.12 93 PRO A CA 1
ATOM 745 C C . PRO A 1 93 ? -0.077 -0.326 2.881 1.00 98.12 93 PRO A C 1
ATOM 747 O O . PRO A 1 93 ? -0.740 0.075 1.925 1.00 98.12 93 PRO A O 1
ATOM 750 N N . PHE A 1 94 ? 0.851 0.451 3.445 1.00 97.88 94 PHE A N 1
ATOM 751 C CA . PHE A 1 94 ? 0.983 1.860 3.065 1.00 97.88 94 PHE A CA 1
ATOM 752 C C . PHE A 1 94 ? 2.425 2.329 2.900 1.00 97.88 94 PHE A C 1
ATOM 754 O O . PHE A 1 94 ? 3.172 2.459 3.870 1.00 97.88 94 PHE A O 1
ATOM 761 N N . SER A 1 95 ? 2.794 2.688 1.668 1.00 95.38 95 SER A N 1
ATOM 762 C CA . SER A 1 95 ? 4.103 3.269 1.335 1.00 95.38 95 SER A CA 1
ATOM 763 C C . SER A 1 95 ? 4.108 4.800 1.417 1.00 95.38 95 SER A C 1
ATOM 765 O O . SER A 1 95 ? 5.131 5.411 1.723 1.00 95.38 95 SER A O 1
ATOM 767 N N . GLY A 1 96 ? 2.956 5.442 1.213 1.00 94.75 96 GLY A N 1
ATOM 768 C CA . GLY A 1 96 ? 2.853 6.896 1.051 1.00 94.75 96 GLY A CA 1
ATOM 769 C C . GLY A 1 96 ? 2.967 7.360 -0.401 1.00 94.75 96 GLY A C 1
ATOM 770 O O . GLY A 1 96 ? 3.009 8.564 -0.649 1.00 94.75 96 GLY A O 1
ATOM 771 N N . GLY A 1 97 ? 3.000 6.421 -1.352 1.00 95.00 97 GLY A N 1
ATOM 772 C CA . GLY A 1 97 ? 2.833 6.704 -2.774 1.00 95.00 97 GLY A CA 1
ATOM 773 C C . GLY A 1 97 ? 1.394 7.088 -3.128 1.00 95.00 97 GLY A C 1
ATOM 774 O O . GLY A 1 97 ? 0.484 7.019 -2.296 1.00 95.00 97 GLY A O 1
ATOM 775 N N . LYS A 1 98 ? 1.184 7.491 -4.387 1.00 96.31 98 LYS A N 1
ATOM 776 C CA . LYS A 1 98 ? -0.137 7.895 -4.895 1.00 96.31 98 LYS A CA 1
ATOM 777 C C . LYS A 1 98 ? -1.171 6.771 -4.754 1.00 96.31 98 LYS A C 1
ATOM 779 O O . LYS A 1 98 ? -2.268 7.033 -4.275 1.00 96.31 98 LYS A O 1
ATOM 784 N N . ASP A 1 99 ? -0.788 5.536 -5.083 1.00 96.38 99 ASP A N 1
ATOM 785 C CA . ASP A 1 99 ? -1.721 4.413 -5.176 1.00 96.38 99 ASP A CA 1
ATOM 786 C C . ASP A 1 99 ? -2.165 3.985 -3.777 1.00 96.38 99 ASP A C 1
ATOM 788 O O . ASP A 1 99 ? -3.354 4.019 -3.485 1.00 96.38 99 ASP A O 1
ATOM 792 N N . SER A 1 100 ? -1.22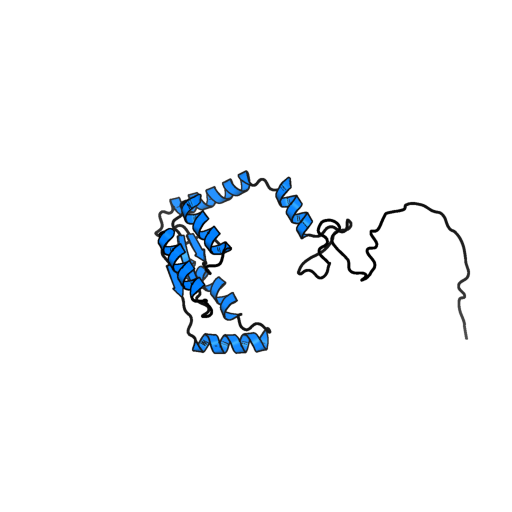9 3.763 -2.843 1.00 97.19 100 SER A N 1
ATOM 793 C CA . SER A 1 100 ? -1.583 3.450 -1.449 1.00 97.19 100 SER A CA 1
ATOM 794 C C . SER A 1 100 ? -2.361 4.584 -0.768 1.00 97.19 100 SER A C 1
ATOM 796 O O . SER A 1 100 ? -3.218 4.335 0.076 1.00 97.19 100 SER A O 1
ATOM 798 N N . THR A 1 101 ? -2.078 5.845 -1.125 1.00 98.12 101 THR A N 1
ATOM 799 C CA . THR A 1 101 ? -2.836 7.007 -0.628 1.00 98.12 101 THR A CA 1
ATOM 800 C C . THR A 1 101 ? -4.271 6.995 -1.136 1.00 98.12 101 THR A C 1
ATOM 802 O O . THR A 1 101 ? -5.190 7.219 -0.348 1.00 98.12 101 THR A O 1
ATOM 805 N N . PHE A 1 102 ? -4.469 6.713 -2.423 1.00 98.25 102 PHE A N 1
ATOM 806 C CA . PHE A 1 102 ? -5.795 6.602 -3.013 1.00 98.25 102 PHE A CA 1
ATOM 807 C C . PHE A 1 102 ? -6.564 5.403 -2.456 1.00 98.25 102 PHE A C 1
ATOM 809 O O . PHE A 1 102 ? -7.708 5.577 -2.047 1.00 98.25 102 PHE A O 1
ATOM 816 N N . THR A 1 103 ? -5.933 4.229 -2.352 1.00 98.31 103 THR A N 1
ATOM 817 C CA . THR A 1 103 ? -6.533 3.032 -1.747 1.00 98.31 103 THR A CA 1
ATOM 818 C C . THR A 1 103 ? -7.000 3.332 -0.329 1.00 98.31 103 THR A C 1
ATOM 820 O O . THR A 1 103 ? -8.178 3.162 -0.026 1.00 98.31 103 THR A O 1
ATOM 823 N N . LEU A 1 104 ? -6.129 3.877 0.528 1.00 98.62 104 LEU A N 1
ATOM 824 C CA . LEU A 1 104 ? -6.503 4.217 1.900 1.00 98.62 104 LEU A CA 1
ATOM 825 C C . LEU A 1 104 ? -7.643 5.246 1.951 1.00 98.62 104 LEU A C 1
ATOM 827 O O . LEU A 1 104 ? -8.581 5.088 2.731 1.00 98.62 104 LEU A O 1
ATOM 831 N N . TRP A 1 105 ? -7.594 6.282 1.107 1.00 98.56 105 TRP A N 1
ATOM 832 C CA . TRP A 1 105 ? -8.683 7.252 1.002 1.00 98.56 105 TRP A CA 1
ATOM 833 C C . TRP A 1 105 ? -9.997 6.587 0.581 1.00 98.56 105 TRP A C 1
ATOM 835 O O . TRP A 1 105 ? -11.021 6.864 1.196 1.00 98.56 105 TRP A O 1
ATOM 845 N N . ALA A 1 106 ? -9.987 5.702 -0.416 1.00 98.44 106 ALA A N 1
ATOM 846 C CA . ALA A 1 106 ? -11.187 5.034 -0.903 1.00 98.44 106 ALA A CA 1
ATOM 847 C C . ALA A 1 106 ? -11.783 4.122 0.176 1.00 98.44 106 ALA A C 1
ATOM 849 O O . ALA A 1 106 ? -12.975 4.210 0.462 1.00 98.44 106 ALA A O 1
ATOM 850 N N . ILE A 1 107 ? -10.955 3.311 0.836 1.00 98.44 107 ILE A N 1
ATOM 851 C CA . ILE A 1 107 ? -11.373 2.427 1.932 1.00 98.44 107 ILE A CA 1
ATOM 852 C C . ILE A 1 107 ? -12.029 3.217 3.068 1.00 98.44 107 ILE A C 1
ATOM 854 O O . ILE A 1 107 ? -13.111 2.846 3.522 1.00 98.44 107 ILE A O 1
ATOM 858 N N . VAL A 1 108 ? -11.437 4.344 3.472 1.00 98.50 108 VAL A N 1
ATOM 859 C CA . VAL A 1 108 ? -11.959 5.164 4.576 1.00 98.50 108 VAL A CA 1
ATOM 860 C C . VAL A 1 108 ? -13.159 6.015 4.153 1.00 98.50 108 VAL A C 1
ATOM 862 O O . VAL A 1 108 ? -14.174 6.045 4.840 1.00 98.50 108 VAL A O 1
ATOM 865 N N . ARG A 1 109 ? -13.056 6.757 3.045 1.00 98.38 109 ARG A N 1
ATOM 866 C CA . ARG A 1 109 ? -14.024 7.801 2.665 1.00 98.38 109 ARG A CA 1
ATOM 867 C C . ARG A 1 109 ? -15.122 7.306 1.741 1.00 98.38 109 ARG A C 1
ATOM 869 O O . ARG A 1 109 ? -16.260 7.722 1.917 1.00 98.38 109 ARG A O 1
ATOM 876 N N . LYS A 1 110 ? -14.791 6.462 0.760 1.00 97.69 110 LYS A N 1
ATOM 877 C CA . LYS A 1 110 ? -15.774 5.939 -0.199 1.00 97.69 110 LYS A CA 1
ATOM 878 C C . LYS A 1 110 ? -16.521 4.746 0.393 1.00 97.69 110 LYS A C 1
ATOM 880 O O . LYS A 1 110 ? -17.742 4.708 0.337 1.00 97.69 110 LYS A O 1
ATOM 885 N N . TYR A 1 111 ? -15.792 3.793 0.969 1.00 97.44 111 TYR A N 1
ATOM 886 C CA . TYR A 1 111 ? -16.373 2.535 1.435 1.00 97.44 111 TYR A CA 1
ATOM 887 C C . TYR A 1 111 ? -16.649 2.501 2.939 1.00 97.44 111 TYR A C 1
ATOM 889 O O . TYR A 1 111 ? -17.390 1.630 3.387 1.00 97.44 111 TYR A O 1
ATOM 897 N N . GLY A 1 112 ? -16.109 3.433 3.729 1.00 97.06 112 GLY A N 1
ATOM 898 C CA . GLY A 1 112 ? -16.411 3.544 5.159 1.00 97.06 112 GLY A CA 1
ATOM 899 C C . GLY A 1 112 ? -15.961 2.338 5.985 1.00 97.06 112 GLY A C 1
ATOM 900 O O . GLY A 1 112 ? -16.680 1.935 6.897 1.00 97.06 112 GLY A O 1
ATOM 901 N N . LEU A 1 113 ? -14.839 1.710 5.628 1.00 97.81 113 LEU A N 1
ATOM 902 C CA . LEU A 1 113 ? -14.184 0.709 6.475 1.00 97.81 113 LEU A CA 1
ATOM 903 C C . LEU A 1 113 ? -13.252 1.407 7.473 1.00 97.81 113 LEU A C 1
ATOM 905 O O . LEU A 1 113 ? -12.750 2.506 7.220 1.00 97.81 113 LEU A O 1
ATOM 909 N N . LYS A 1 114 ? -12.971 0.722 8.579 1.00 97.88 114 LYS A N 1
ATOM 910 C CA . LYS A 1 114 ? -11.990 1.086 9.603 1.00 97.88 114 LYS A CA 1
ATOM 911 C C . LYS A 1 114 ? -10.709 0.255 9.414 1.00 97.88 114 LYS A C 1
ATOM 913 O O . LYS A 1 114 ? -10.629 -0.860 9.937 1.00 97.88 114 LYS A O 1
ATOM 918 N N . PRO A 1 115 ? -9.716 0.747 8.650 1.00 98.31 115 PRO A N 1
ATOM 919 C CA . PRO A 1 115 ? -8.482 0.011 8.410 1.00 98.31 115 PRO A CA 1
ATOM 920 C C . PRO A 1 115 ? -7.477 0.162 9.558 1.00 98.31 115 PRO A C 1
ATOM 922 O O . PRO A 1 115 ? -7.353 1.237 10.146 1.00 98.31 115 PRO A O 1
ATOM 925 N N . LEU A 1 116 ? -6.679 -0.883 9.785 1.00 98.62 116 LEU A N 1
ATOM 926 C CA . LEU A 1 116 ? -5.362 -0.762 10.406 1.00 98.62 116 LEU A CA 1
ATOM 927 C C . LEU A 1 116 ? -4.327 -0.535 9.303 1.00 98.62 116 LEU A C 1
ATOM 929 O O . LEU A 1 116 ? -4.109 -1.395 8.445 1.00 98.62 116 LEU A O 1
ATOM 933 N N . VAL A 1 117 ? -3.670 0.622 9.308 1.00 98.69 117 VAL A N 1
ATOM 934 C CA . VAL A 1 117 ? -2.606 0.894 8.341 1.00 98.69 117 VAL A CA 1
ATOM 935 C C . VAL A 1 117 ? -1.325 0.219 8.802 1.00 98.69 117 VAL A C 1
ATOM 937 O O . VAL A 1 117 ? -0.864 0.439 9.922 1.00 98.69 117 VAL A O 1
ATOM 940 N N . VAL A 1 118 ? -0.710 -0.568 7.922 1.00 98.56 118 VAL A N 1
ATOM 941 C CA . VAL A 1 118 ? 0.546 -1.262 8.224 1.00 98.56 118 VAL A CA 1
ATOM 942 C C . VAL A 1 118 ? 1.623 -0.817 7.251 1.00 98.56 118 VAL A C 1
ATOM 944 O O . VAL A 1 118 ? 1.440 -0.811 6.038 1.00 98.56 118 VAL A O 1
ATOM 947 N N . SER A 1 119 ? 2.774 -0.426 7.779 1.00 97.12 119 SER A N 1
ATOM 948 C CA . SER A 1 119 ? 3.892 0.045 6.977 1.00 97.12 119 SER A CA 1
ATOM 949 C C . SER A 1 119 ? 5.174 -0.659 7.375 1.00 97.12 119 SER A C 1
ATOM 951 O O . SER A 1 119 ? 5.516 -0.744 8.551 1.00 97.12 119 SER A O 1
ATOM 953 N N . PHE A 1 120 ? 5.930 -1.080 6.370 1.00 97.19 120 PHE A N 1
ATOM 954 C CA . PHE A 1 120 ? 7.327 -1.450 6.529 1.00 97.19 120 PHE A CA 1
ATOM 955 C C . PHE A 1 120 ? 8.184 -0.226 6.195 1.00 97.19 120 PHE A C 1
ATOM 957 O O . PHE A 1 120 ? 8.069 0.350 5.110 1.00 97.19 120 PHE A O 1
ATOM 964 N N . ASP A 1 121 ? 8.985 0.233 7.145 1.00 95.81 121 ASP A N 1
ATOM 965 C CA . ASP A 1 121 ? 9.950 1.300 6.925 1.00 95.81 121 ASP A CA 1
ATOM 966 C C . ASP A 1 121 ? 11.247 0.703 6.392 1.00 95.81 121 ASP A C 1
ATOM 968 O O . ASP A 1 121 ? 12.049 0.137 7.122 1.00 95.81 121 ASP A O 1
ATOM 972 N N . HIS A 1 122 ? 11.448 0.823 5.085 1.00 92.56 122 HIS A N 1
ATOM 973 C CA . HIS A 1 122 ? 12.650 0.339 4.413 1.00 92.56 122 HIS A CA 1
ATOM 974 C C . HIS A 1 122 ? 13.875 1.253 4.635 1.00 92.56 122 HIS A C 1
ATOM 976 O O . HIS A 1 122 ? 14.934 0.985 4.083 1.00 92.56 122 HIS A O 1
ATOM 982 N N . GLY A 1 123 ? 13.757 2.351 5.395 1.00 93.12 123 GLY A N 1
ATOM 983 C CA . GLY A 1 123 ? 14.876 3.241 5.727 1.00 93.12 123 GLY A CA 1
ATOM 984 C C . GLY A 1 123 ? 15.239 4.270 4.649 1.00 93.12 123 GLY A C 1
ATOM 985 O O . GLY A 1 123 ? 16.209 5.006 4.809 1.00 93.12 123 GLY A O 1
ATOM 986 N N . PHE A 1 124 ? 14.461 4.366 3.564 1.00 92.94 124 PHE A N 1
ATOM 987 C CA . PHE A 1 124 ? 14.733 5.278 2.434 1.00 92.94 124 PHE A CA 1
ATOM 988 C C . PHE A 1 124 ? 13.634 6.323 2.206 1.00 92.94 124 PHE A C 1
ATOM 990 O O . PHE A 1 124 ? 13.537 6.904 1.122 1.00 92.94 124 PHE A O 1
ATOM 997 N N . TYR A 1 125 ? 12.762 6.563 3.191 1.00 93.81 125 TYR A N 1
ATOM 998 C CA . TYR A 1 125 ? 11.745 7.600 3.048 1.00 93.81 125 TYR A CA 1
ATOM 999 C C . TYR A 1 125 ? 12.383 8.986 2.938 1.00 93.81 125 TYR A C 1
ATOM 1001 O O . TYR A 1 125 ? 13.174 9.408 3.778 1.00 93.81 125 TYR A O 1
ATOM 1009 N N . ARG A 1 126 ? 11.979 9.740 1.913 1.00 95.38 126 ARG A N 1
ATOM 1010 C CA . ARG A 1 126 ? 12.326 11.160 1.806 1.00 95.38 126 ARG A CA 1
ATOM 1011 C C . ARG A 1 126 ? 11.552 11.958 2.864 1.00 95.38 126 ARG A C 1
ATOM 1013 O O . ARG A 1 126 ? 10.391 11.625 3.116 1.00 95.38 126 ARG A O 1
ATOM 1020 N N . PRO A 1 127 ? 12.104 13.065 3.398 1.00 96.94 127 PRO A N 1
ATOM 1021 C CA . PRO A 1 127 ? 11.416 13.889 4.397 1.00 96.94 127 PRO A CA 1
ATOM 1022 C C . PRO A 1 127 ? 10.000 14.300 3.977 1.00 96.94 127 PRO A C 1
ATOM 1024 O O . PRO A 1 127 ? 9.054 14.179 4.753 1.00 96.94 127 PRO A O 1
ATOM 1027 N N . LYS A 1 128 ? 9.818 14.680 2.702 1.00 96.88 128 LYS A N 1
ATOM 1028 C CA . LYS A 1 128 ? 8.496 15.050 2.183 1.00 96.88 128 LYS A CA 1
ATOM 1029 C C . LYS A 1 128 ? 7.509 13.882 2.164 1.00 96.88 128 LYS A C 1
ATOM 1031 O O . LYS A 1 128 ? 6.319 14.085 2.390 1.00 96.88 128 LYS A O 1
ATOM 1036 N N . THR A 1 129 ? 7.985 12.661 1.927 1.00 95.69 129 THR A N 1
ATOM 1037 C CA . THR A 1 129 ? 7.153 11.455 2.004 1.00 95.69 129 THR A CA 1
ATOM 1038 C C . THR A 1 129 ? 6.685 11.229 3.436 1.00 95.69 129 THR A C 1
ATOM 1040 O O . THR A 1 129 ? 5.500 10.992 3.644 1.00 95.69 129 THR A O 1
ATOM 1043 N N . VAL A 1 130 ? 7.564 11.380 4.429 1.00 96.62 130 VAL A N 1
ATOM 1044 C CA . VAL A 1 130 ? 7.199 11.260 5.853 1.00 96.62 130 VAL A CA 1
ATOM 1045 C C . VAL A 1 130 ? 6.152 12.308 6.252 1.00 96.62 130 VAL A C 1
ATOM 1047 O O . VAL A 1 130 ? 5.146 11.972 6.885 1.00 96.62 130 VAL A O 1
ATOM 1050 N N . GLU A 1 131 ? 6.334 13.560 5.824 1.00 97.94 131 GLU A N 1
ATOM 1051 C CA . GLU A 1 131 ? 5.369 14.642 6.056 1.00 97.94 131 GLU A CA 1
ATOM 1052 C C . GLU A 1 131 ? 4.010 14.332 5.406 1.00 97.94 131 GLU A C 1
ATOM 1054 O O . GLU A 1 131 ? 2.965 14.414 6.056 1.00 97.94 131 GLU A O 1
ATOM 1059 N N . ASN A 1 132 ? 4.015 13.915 4.135 1.00 97.56 132 ASN A N 1
ATOM 1060 C CA . ASN A 1 132 ? 2.800 13.578 3.398 1.00 97.56 132 ASN A CA 1
ATOM 1061 C C . ASN A 1 132 ? 2.059 12.392 4.027 1.00 97.56 132 ASN A C 1
ATOM 1063 O O . ASN A 1 132 ? 0.843 12.472 4.186 1.00 97.56 132 ASN A O 1
ATOM 1067 N N . ARG A 1 133 ? 2.772 11.331 4.430 1.00 97.50 133 ARG A N 1
ATOM 1068 C CA . ARG A 1 133 ? 2.209 10.180 5.157 1.00 97.50 133 ARG A CA 1
ATOM 1069 C C . ARG A 1 133 ? 1.497 10.646 6.424 1.00 97.50 133 ARG A C 1
ATOM 1071 O O . ARG A 1 133 ? 0.306 10.402 6.587 1.00 97.50 133 ARG A O 1
ATOM 1078 N N . THR A 1 134 ? 2.202 11.405 7.263 1.00 97.94 134 THR A N 1
ATOM 1079 C CA . THR A 1 134 ? 1.665 11.951 8.520 1.00 97.94 134 THR A CA 1
ATOM 1080 C C . THR A 1 134 ? 0.414 12.795 8.276 1.00 97.94 134 THR A C 1
ATOM 1082 O O . THR A 1 134 ? -0.589 12.648 8.975 1.00 97.94 134 THR A O 1
ATOM 1085 N N . ARG A 1 135 ? 0.436 13.655 7.251 1.00 98.25 135 ARG A N 1
ATOM 1086 C CA . ARG A 1 135 ? -0.723 14.462 6.859 1.00 98.25 135 ARG A CA 1
ATOM 1087 C C . ARG A 1 135 ? -1.899 13.590 6.421 1.00 98.25 135 ARG A C 1
ATOM 1089 O O . ARG A 1 135 ? -3.024 13.871 6.825 1.00 98.25 135 ARG A O 1
ATOM 1096 N N . THR A 1 136 ? -1.660 12.562 5.609 1.00 98.38 136 THR A N 1
ATOM 1097 C CA . THR A 1 136 ? -2.699 11.627 5.154 1.00 98.38 136 THR A CA 1
ATOM 1098 C C . THR A 1 136 ? -3.332 10.898 6.333 1.00 98.38 136 THR A C 1
ATOM 1100 O O . THR A 1 136 ? -4.553 10.925 6.461 1.00 98.38 136 THR A O 1
ATOM 1103 N N . PHE A 1 137 ? -2.526 10.332 7.236 1.00 98.50 137 PHE A N 1
ATOM 1104 C CA . PHE A 1 137 ? -3.030 9.614 8.410 1.00 98.50 137 PHE A CA 1
ATOM 1105 C C . PHE A 1 137 ? -3.903 10.506 9.292 1.00 98.50 137 PHE A C 1
ATOM 1107 O O . PHE A 1 137 ? -5.026 10.136 9.621 1.00 98.50 137 PHE A O 1
ATOM 1114 N N . ARG A 1 138 ? -3.446 11.731 9.585 1.00 98.31 138 ARG A N 1
ATOM 1115 C CA . ARG A 1 138 ? -4.213 12.704 10.379 1.00 98.31 138 ARG A CA 1
ATOM 1116 C C . ARG A 1 138 ? -5.514 13.132 9.702 1.00 98.31 138 ARG A C 1
ATOM 1118 O O . ARG A 1 138 ? -6.528 13.270 10.372 1.00 98.31 138 ARG A O 1
ATOM 1125 N N . LYS A 1 139 ? -5.504 13.340 8.381 1.00 98.38 139 LYS A N 1
ATOM 1126 C CA . LYS A 1 139 ? -6.708 13.733 7.627 1.00 98.38 139 LYS A CA 1
ATOM 1127 C C . LYS A 1 139 ? -7.736 12.608 7.507 1.00 98.38 139 LYS A C 1
ATOM 1129 O O . LYS A 1 139 ? -8.928 12.889 7.377 1.00 98.38 139 LYS A O 1
ATOM 1134 N N . LEU A 1 140 ? -7.287 11.357 7.471 1.00 98.44 140 LEU A N 1
ATOM 1135 C CA . LEU A 1 140 ? -8.169 10.195 7.367 1.00 98.44 140 LEU A CA 1
ATOM 1136 C C . LEU A 1 140 ? -8.584 9.641 8.734 1.00 98.44 140 LEU A C 1
ATOM 1138 O O . LEU A 1 140 ? -9.616 8.988 8.796 1.00 98.44 140 LEU A O 1
ATOM 1142 N N . GLY A 1 141 ? -7.851 9.958 9.806 1.00 98.19 141 GLY A N 1
ATOM 1143 C CA . GLY A 1 141 ? -8.178 9.527 11.166 1.00 98.19 141 GLY A CA 1
ATOM 1144 C C . GLY A 1 141 ? -7.998 8.022 11.351 1.00 98.19 141 GLY A C 1
ATOM 1145 O O . GLY A 1 141 ? -8.926 7.348 11.779 1.00 98.19 141 GLY A O 1
ATOM 1146 N N . VAL A 1 142 ? -6.831 7.498 10.968 1.00 98.50 142 VAL A N 1
ATOM 1147 C CA . VAL A 1 142 ? -6.536 6.055 10.962 1.00 98.50 142 VAL A CA 1
ATOM 1148 C C . VAL A 1 142 ? -5.410 5.692 11.923 1.00 98.50 142 VAL A C 1
ATOM 1150 O O . VAL A 1 142 ? -4.471 6.472 12.107 1.00 98.50 142 VAL A O 1
ATOM 1153 N N . ASP A 1 143 ? -5.475 4.475 12.458 1.00 98.50 143 ASP A N 1
ATOM 1154 C CA . ASP A 1 143 ? -4.398 3.884 13.247 1.00 98.50 143 ASP A CA 1
ATOM 1155 C C . ASP A 1 143 ? -3.305 3.331 12.332 1.00 98.50 143 ASP A C 1
ATOM 1157 O O . ASP A 1 143 ? -3.582 2.781 11.262 1.00 98.50 143 ASP A O 1
ATOM 1161 N N . VAL A 1 144 ? -2.047 3.483 12.753 1.00 98.56 144 VAL A N 1
ATOM 1162 C CA . VAL A 1 144 ? -0.884 3.135 11.933 1.00 98.56 144 VAL A CA 1
ATOM 1163 C C . VAL A 1 144 ? 0.154 2.389 12.756 1.00 98.56 144 VAL A C 1
ATOM 1165 O O . VAL A 1 144 ? 0.645 2.901 13.760 1.00 98.56 144 VAL A O 1
ATOM 1168 N N . ILE A 1 145 ? 0.568 1.222 12.267 1.00 98.31 145 ILE A N 1
ATOM 1169 C CA . ILE A 1 145 ? 1.744 0.501 12.753 1.00 98.31 145 ILE A CA 1
ATOM 1170 C C . ILE A 1 145 ? 2.845 0.614 11.703 1.00 98.31 145 ILE A C 1
ATOM 1172 O O . ILE A 1 145 ? 2.673 0.216 10.551 1.00 98.31 145 ILE A O 1
ATOM 1176 N N . THR A 1 146 ? 3.995 1.150 12.106 1.00 97.50 146 THR A N 1
ATOM 1177 C CA . THR A 1 146 ? 5.201 1.176 11.272 1.00 97.50 146 THR A CA 1
ATOM 1178 C C . THR A 1 146 ? 6.282 0.325 11.917 1.00 97.50 146 THR A C 1
ATOM 1180 O O . THR A 1 146 ? 6.633 0.547 13.073 1.00 97.50 146 THR A O 1
ATOM 1183 N N . PHE A 1 147 ? 6.816 -0.635 11.167 1.00 97.38 147 PHE A N 1
ATOM 1184 C CA . PHE A 1 147 ? 7.975 -1.415 11.582 1.00 97.38 147 PHE A CA 1
ATOM 1185 C C . PHE A 1 147 ? 9.227 -0.926 10.883 1.00 97.38 147 PHE A C 1
ATOM 1187 O O . PHE A 1 147 ? 9.313 -0.979 9.657 1.00 97.38 147 PHE A O 1
ATOM 1194 N N . THR A 1 148 ? 10.203 -0.514 11.683 1.00 96.31 148 THR A N 1
ATOM 1195 C CA . THR A 1 148 ? 11.547 -0.185 11.219 1.00 96.31 148 THR A CA 1
ATOM 1196 C C . THR A 1 148 ? 12.476 -1.356 11.569 1.00 96.31 148 THR A C 1
ATOM 1198 O O . THR A 1 148 ? 12.705 -1.620 12.753 1.00 96.31 148 THR A O 1
ATOM 1201 N N . PRO A 1 149 ? 12.996 -2.098 10.574 1.00 95.31 149 PRO A N 1
ATOM 1202 C CA . PRO A 1 149 ? 13.915 -3.206 10.794 1.00 95.31 149 PRO A CA 1
ATOM 1203 C C . PRO A 1 149 ? 15.266 -2.713 11.329 1.00 95.31 149 PRO A C 1
ATOM 1205 O O . PRO A 1 149 ? 15.682 -1.576 11.105 1.00 95.31 149 PRO A O 1
ATOM 1208 N N . ASN A 1 150 ? 16.004 -3.605 11.994 1.00 96.25 150 ASN A N 1
ATOM 1209 C CA . ASN A 1 150 ? 17.353 -3.305 12.471 1.00 96.25 150 ASN A CA 1
ATOM 1210 C C . ASN A 1 150 ? 18.278 -2.928 11.297 1.00 96.25 150 ASN A C 1
ATOM 1212 O O . ASN A 1 150 ? 18.579 -3.759 10.438 1.00 96.25 150 ASN A O 1
ATOM 1216 N N . TRP A 1 151 ? 18.793 -1.697 11.308 1.00 96.19 151 TRP A N 1
ATOM 1217 C CA . TRP A 1 151 ? 19.629 -1.167 10.231 1.00 96.19 151 TRP A CA 1
ATOM 1218 C C . TRP A 1 151 ? 20.913 -1.972 9.978 1.00 96.19 151 TRP A C 1
ATOM 1220 O O . TRP A 1 151 ? 21.357 -2.100 8.838 1.00 96.19 151 TRP A O 1
ATOM 1230 N N . GLN A 1 152 ? 21.510 -2.574 11.013 1.00 97.19 152 GLN A N 1
ATOM 1231 C CA . GLN A 1 152 ? 22.697 -3.420 10.837 1.00 97.19 152 GLN A CA 1
ATOM 1232 C C . GLN A 1 152 ? 22.372 -4.701 10.060 1.00 97.19 152 GLN A C 1
ATOM 1234 O O . GLN A 1 152 ? 23.205 -5.174 9.290 1.00 97.19 152 GLN A O 1
ATOM 1239 N N . VAL A 1 153 ? 21.161 -5.240 10.229 1.00 96.25 153 VAL A N 1
ATOM 1240 C CA . VAL A 1 153 ? 20.671 -6.386 9.451 1.00 96.25 153 VAL A CA 1
ATOM 1241 C C . VAL A 1 153 ? 20.349 -5.949 8.025 1.00 96.25 153 VAL A C 1
ATOM 1243 O O . VAL A 1 153 ? 20.775 -6.613 7.084 1.00 96.25 153 VAL A O 1
ATOM 1246 N N . VAL A 1 154 ? 19.679 -4.804 7.856 1.00 96.81 154 VAL A N 1
ATOM 1247 C CA . VAL A 1 154 ? 19.350 -4.250 6.533 1.00 96.81 154 VAL A CA 1
ATOM 1248 C C . VAL A 1 154 ? 20.599 -4.060 5.679 1.00 96.81 154 VAL A C 1
ATOM 1250 O O . VAL A 1 154 ? 20.625 -4.550 4.557 1.00 96.81 154 VAL A O 1
ATOM 1253 N N . LYS A 1 155 ? 21.669 -3.452 6.209 1.00 96.50 155 LYS A N 1
ATOM 1254 C CA . LYS A 1 155 ? 22.928 -3.280 5.461 1.00 96.50 155 LYS A CA 1
ATOM 1255 C C . LYS A 1 155 ? 23.509 -4.603 4.954 1.00 96.50 155 LYS A C 1
ATOM 1257 O O . LYS A 1 155 ? 23.964 -4.668 3.816 1.00 96.50 155 LYS A O 1
ATOM 1262 N N . LYS A 1 156 ? 23.484 -5.652 5.785 1.00 97.38 156 LYS A N 1
ATOM 1263 C CA . LYS A 1 156 ? 23.945 -6.992 5.387 1.00 97.38 156 LYS A CA 1
ATOM 1264 C C . LYS A 1 156 ? 23.055 -7.558 4.283 1.00 97.38 156 LYS A C 1
ATOM 1266 O O . LYS A 1 156 ? 23.564 -7.980 3.256 1.00 97.38 156 LYS A O 1
ATOM 1271 N N . LEU A 1 157 ? 21.734 -7.492 4.454 1.00 96.69 157 LEU A N 1
ATOM 1272 C CA . LEU A 1 157 ? 20.777 -7.970 3.453 1.00 96.69 157 LEU A CA 1
ATOM 1273 C C . LEU A 1 157 ? 20.876 -7.208 2.128 1.00 96.69 157 LEU A C 1
ATOM 1275 O O . LEU A 1 157 ? 20.755 -7.831 1.081 1.00 96.69 157 LEU A O 1
ATOM 1279 N N . MET A 1 158 ? 21.112 -5.894 2.156 1.00 97.44 158 MET A N 1
ATOM 1280 C CA . MET A 1 158 ? 21.315 -5.090 0.949 1.00 97.44 158 MET A CA 1
ATOM 1281 C C . MET A 1 158 ? 22.531 -5.564 0.156 1.00 97.44 158 MET A C 1
ATOM 1283 O O . MET A 1 158 ? 22.430 -5.738 -1.056 1.00 97.44 158 MET A O 1
ATOM 1287 N N . LEU A 1 159 ? 23.664 -5.783 0.833 1.00 97.88 159 LEU A N 1
ATOM 1288 C CA . LEU A 1 159 ? 24.886 -6.265 0.192 1.00 97.88 159 LEU A CA 1
ATOM 1289 C C . LEU A 1 159 ? 24.689 -7.671 -0.387 1.00 97.88 159 LEU A C 1
ATOM 1291 O O . LEU A 1 159 ? 24.966 -7.892 -1.562 1.00 97.88 159 LEU A O 1
ATOM 1295 N N . GLU A 1 160 ? 24.155 -8.595 0.411 1.00 97.44 160 GLU A N 1
ATOM 1296 C CA . GLU A 1 160 ? 23.902 -9.973 -0.024 1.00 97.44 160 GLU A CA 1
ATOM 1297 C C . GLU A 1 160 ? 22.921 -10.038 -1.203 1.00 97.44 160 GLU A C 1
ATOM 1299 O O . GLU A 1 160 ? 23.128 -10.784 -2.162 1.00 97.44 160 GLU A O 1
ATOM 1304 N N . ALA A 1 161 ? 21.856 -9.235 -1.167 1.00 97.25 161 ALA A N 1
ATOM 1305 C CA . ALA A 1 161 ? 20.878 -9.179 -2.244 1.00 97.25 161 ALA A CA 1
ATOM 1306 C C . ALA A 1 161 ? 21.472 -8.575 -3.522 1.00 97.25 161 ALA A C 1
ATOM 1308 O O . ALA A 1 161 ? 21.259 -9.118 -4.605 1.00 97.25 161 ALA A O 1
ATOM 1309 N N . LEU A 1 162 ? 22.294 -7.529 -3.406 1.00 97.88 162 LEU A N 1
ATOM 1310 C CA . LEU A 1 162 ? 23.005 -6.969 -4.550 1.00 97.88 162 LEU A CA 1
ATOM 1311 C C . LEU A 1 162 ? 23.935 -8.007 -5.193 1.00 97.88 162 LEU A C 1
ATOM 1313 O O . LEU A 1 162 ? 23.885 -8.188 -6.405 1.00 97.88 162 LEU A O 1
ATOM 1317 N N . ILE A 1 163 ? 24.725 -8.733 -4.394 1.00 97.94 163 ILE A N 1
ATOM 1318 C CA . ILE A 1 163 ? 25.654 -9.761 -4.892 1.00 97.94 163 ILE A CA 1
ATOM 1319 C C . ILE A 1 163 ? 24.900 -10.904 -5.582 1.00 97.94 163 ILE A C 1
ATOM 1321 O O . ILE A 1 163 ? 25.283 -11.339 -6.665 1.00 97.94 163 ILE A O 1
ATOM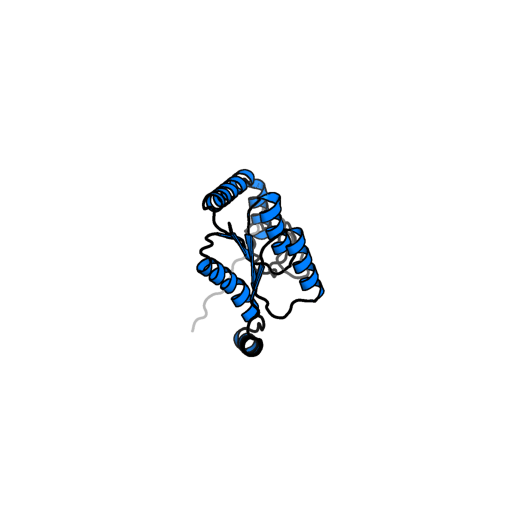 1325 N N . ARG A 1 164 ? 23.823 -11.410 -4.969 1.00 97.00 164 ARG A N 1
ATOM 1326 C CA . ARG A 1 164 ? 23.125 -12.613 -5.450 1.00 97.00 164 ARG A CA 1
ATOM 1327 C C . ARG A 1 164 ? 22.091 -12.340 -6.543 1.00 97.00 164 ARG A C 1
ATOM 1329 O O . ARG A 1 164 ? 21.797 -13.234 -7.334 1.00 97.00 164 ARG A O 1
ATOM 1336 N N . LYS A 1 165 ? 21.457 -11.167 -6.526 1.00 93.94 165 LYS A N 1
ATOM 1337 C CA . LYS A 1 165 ? 20.280 -10.841 -7.351 1.00 93.94 165 LYS A CA 1
ATOM 1338 C C . LYS A 1 165 ? 20.478 -9.608 -8.230 1.00 93.94 165 LYS A C 1
ATOM 1340 O O . LYS A 1 165 ? 19.653 -9.386 -9.106 1.00 93.94 165 LYS A O 1
ATOM 1345 N N . GLY A 1 166 ? 21.511 -8.802 -7.988 1.00 96.56 166 GLY A N 1
ATOM 1346 C CA . GLY A 1 166 ? 21.657 -7.493 -8.629 1.00 96.56 166 GLY A CA 1
ATOM 1347 C C . GLY A 1 166 ? 20.681 -6.432 -8.104 1.00 96.56 166 GLY A C 1
ATOM 1348 O O . GLY A 1 166 ? 20.627 -5.340 -8.657 1.00 96.56 166 GLY A O 1
ATOM 1349 N N . ASP A 1 167 ? 19.932 -6.720 -7.035 1.00 95.19 167 ASP A N 1
ATOM 1350 C CA . ASP A 1 167 ? 18.953 -5.814 -6.425 1.00 95.19 167 ASP A CA 1
ATOM 1351 C C . ASP A 1 167 ? 19.239 -5.658 -4.927 1.00 95.19 167 ASP A C 1
ATOM 1353 O O . ASP A 1 167 ? 19.071 -6.589 -4.142 1.00 95.19 167 ASP A O 1
ATOM 1357 N N . PHE A 1 168 ? 19.648 -4.460 -4.508 1.00 95.62 1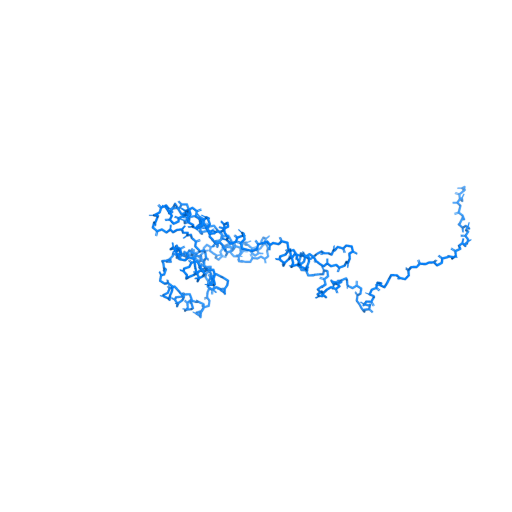68 PHE A N 1
ATOM 1358 C CA . PHE A 1 168 ? 19.949 -4.171 -3.103 1.00 95.62 168 PHE A CA 1
ATOM 1359 C C . PHE A 1 168 ? 18.685 -4.022 -2.231 1.00 95.62 168 PHE A C 1
ATOM 1361 O O . PHE A 1 168 ? 18.753 -4.120 -1.001 1.00 95.62 168 PHE A O 1
ATOM 1368 N N . CYS A 1 169 ? 17.520 -3.762 -2.831 1.00 95.69 169 CYS A N 1
ATOM 1369 C CA . CYS A 1 169 ? 16.274 -3.479 -2.119 1.00 95.69 169 CYS A CA 1
ATOM 1370 C C . CYS A 1 169 ? 15.441 -4.744 -1.877 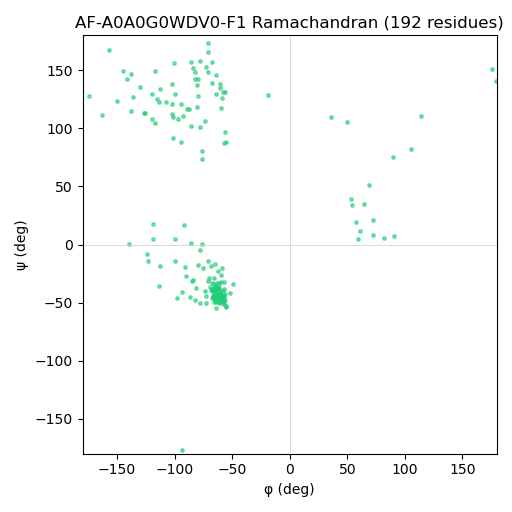1.00 95.69 169 CYS A C 1
ATOM 1372 O O . CYS A 1 169 ? 14.271 -4.650 -1.512 1.00 95.69 169 CYS A O 1
ATOM 1374 N N . TRP A 1 170 ? 16.015 -5.946 -1.994 1.00 95.38 170 TRP A N 1
ATOM 1375 C CA . TRP A 1 170 ? 15.260 -7.178 -1.737 1.00 95.38 170 TRP A CA 1
ATOM 1376 C C . TRP A 1 170 ? 14.645 -7.234 -0.329 1.00 95.38 170 TRP A C 1
ATOM 1378 O O . TRP A 1 170 ? 13.546 -7.750 -0.139 1.00 95.38 170 TRP A O 1
ATOM 1388 N N . HIS A 1 171 ? 15.307 -6.629 0.663 1.00 95.00 171 HIS A N 1
ATOM 1389 C CA . HIS A 1 171 ? 14.753 -6.459 2.009 1.00 95.00 171 HIS A CA 1
ATOM 1390 C C . HIS A 1 171 ? 13.491 -5.574 2.026 1.00 95.00 171 HIS A C 1
ATOM 1392 O O . HIS A 1 171 ? 12.588 -5.818 2.824 1.00 95.00 171 HIS A O 1
ATOM 1398 N N . CYS A 1 172 ? 13.411 -4.579 1.135 1.00 95.12 172 CYS A N 1
ATOM 1399 C CA . CYS A 1 172 ? 12.235 -3.745 0.917 1.00 95.12 172 CYS A CA 1
ATOM 1400 C C . CYS A 1 172 ? 11.095 -4.612 0.387 1.00 95.12 172 CYS A C 1
ATOM 1402 O O . CYS A 1 172 ? 10.037 -4.660 1.006 1.00 95.12 172 CYS A O 1
ATOM 1404 N N . HIS A 1 173 ? 11.336 -5.340 -0.710 1.00 93.81 173 HIS A N 1
ATOM 1405 C CA . HIS A 1 173 ? 10.346 -6.204 -1.357 1.00 93.81 173 HIS A CA 1
ATOM 1406 C C . HIS A 1 173 ? 9.813 -7.269 -0.394 1.00 93.81 173 HIS A C 1
ATOM 1408 O O . HIS A 1 173 ? 8.609 -7.369 -0.183 1.00 93.81 173 HIS A O 1
ATOM 1414 N N . ALA A 1 174 ? 10.696 -8.011 0.274 1.00 94.69 174 ALA A N 1
ATOM 1415 C CA . ALA A 1 174 ? 10.282 -9.018 1.245 1.00 94.69 174 ALA A CA 1
ATOM 1416 C C . ALA A 1 174 ? 9.534 -8.397 2.439 1.00 94.69 174 ALA A C 1
ATOM 1418 O O . ALA A 1 174 ? 8.506 -8.920 2.867 1.00 94.69 174 ALA A O 1
ATOM 1419 N N . GLY A 1 175 ? 10.022 -7.268 2.961 1.00 95.62 175 GLY A N 1
ATOM 1420 C CA . GLY A 1 175 ? 9.453 -6.602 4.129 1.00 95.62 175 GLY A CA 1
ATOM 1421 C C . GLY A 1 175 ? 8.047 -6.054 3.900 1.00 95.62 175 GLY A C 1
ATOM 1422 O O . GLY A 1 175 ? 7.162 -6.291 4.726 1.00 95.62 175 GLY A O 1
ATOM 1423 N N . VAL A 1 176 ? 7.815 -5.367 2.774 1.00 94.88 176 VAL A N 1
ATOM 1424 C CA . VAL A 1 176 ? 6.501 -4.774 2.463 1.00 94.88 176 VAL A CA 1
ATOM 1425 C C . VAL A 1 176 ? 5.415 -5.825 2.256 1.00 94.88 176 VAL A C 1
ATOM 1427 O O . VAL A 1 176 ? 4.264 -5.540 2.564 1.00 94.88 176 VAL A O 1
ATOM 1430 N N . PHE A 1 177 ? 5.762 -7.031 1.795 1.00 94.44 177 PHE A N 1
ATOM 1431 C CA . PHE A 1 177 ? 4.800 -8.125 1.645 1.00 94.44 177 PHE A CA 1
ATOM 1432 C C . PHE A 1 177 ? 4.622 -8.937 2.933 1.00 94.44 177 PHE A C 1
ATOM 1434 O O . PHE A 1 177 ? 3.498 -9.223 3.343 1.00 94.44 177 PHE A O 1
ATOM 1441 N N . ALA A 1 178 ? 5.718 -9.295 3.604 1.00 96.56 178 ALA A N 1
ATOM 1442 C CA . ALA A 1 178 ? 5.659 -10.182 4.762 1.00 96.56 178 ALA A CA 1
ATOM 1443 C C . ALA A 1 178 ? 5.082 -9.496 6.006 1.00 96.56 178 ALA A C 1
ATOM 1445 O O . ALA A 1 178 ? 4.321 -10.113 6.749 1.00 96.56 178 ALA A O 1
ATOM 1446 N N . TYR A 1 179 ? 5.427 -8.229 6.252 1.00 97.69 179 TYR A N 1
ATOM 1447 C CA . TYR A 1 179 ? 5.051 -7.572 7.501 1.00 97.69 179 TYR A CA 1
ATOM 1448 C C . TYR A 1 179 ? 3.535 -7.338 7.642 1.00 97.69 179 TYR A C 1
ATOM 1450 O O . TYR A 1 179 ? 2.991 -7.704 8.685 1.00 97.69 179 TYR A O 1
ATOM 1458 N N . PRO A 1 180 ? 2.802 -6.838 6.623 1.00 97.75 180 PRO A N 1
ATOM 1459 C CA . PRO A 1 180 ? 1.343 -6.756 6.698 1.00 97.75 180 PRO A CA 1
ATOM 1460 C C . PRO A 1 180 ? 0.670 -8.105 6.953 1.00 97.75 180 PRO A C 1
ATOM 1462 O O . PRO A 1 180 ? -0.254 -8.166 7.756 1.00 97.75 180 PRO A O 1
ATOM 1465 N N . MET A 1 181 ? 1.172 -9.189 6.352 1.00 97.31 181 MET A N 1
ATOM 1466 C CA . MET A 1 181 ? 0.658 -10.544 6.594 1.00 97.31 181 MET A CA 1
ATOM 1467 C C . MET A 1 181 ? 0.896 -10.994 8.040 1.00 97.31 181 MET A C 1
ATOM 1469 O O . MET A 1 181 ? -0.009 -11.526 8.676 1.00 97.31 181 MET A O 1
ATOM 1473 N N . GLN A 1 182 ? 2.083 -10.737 8.598 1.00 97.94 182 GLN A N 1
ATOM 1474 C CA . GLN A 1 182 ? 2.371 -11.039 10.006 1.00 97.94 182 GLN A CA 1
ATOM 1475 C C . GLN A 1 182 ? 1.437 -10.279 10.954 1.00 97.94 182 GLN A C 1
ATOM 1477 O O . GLN A 1 182 ? 0.955 -10.850 11.931 1.00 97.94 182 GLN A O 1
ATOM 1482 N N . ILE A 1 183 ? 1.162 -9.004 10.664 1.00 98.19 183 ILE A N 1
ATOM 1483 C CA . ILE A 1 183 ? 0.228 -8.192 11.452 1.00 98.19 183 ILE A CA 1
ATOM 1484 C C . ILE A 1 183 ? -1.211 -8.683 11.286 1.00 98.19 183 ILE A C 1
ATOM 1486 O O . ILE A 1 183 ? -1.922 -8.768 12.282 1.00 98.19 183 ILE A O 1
ATOM 1490 N N . ALA A 1 184 ? -1.620 -9.089 10.084 1.00 97.31 184 ALA A N 1
ATOM 1491 C CA . ALA A 1 184 ? -2.938 -9.673 9.849 1.00 97.31 184 ALA A CA 1
ATOM 1492 C C . ALA A 1 184 ? -3.176 -10.915 10.707 1.00 97.31 184 ALA A C 1
ATOM 1494 O O . ALA A 1 184 ? -4.191 -11.001 11.389 1.00 97.31 184 ALA A O 1
ATOM 1495 N N . VAL A 1 185 ? -2.204 -11.831 10.740 1.00 97.31 185 VAL A N 1
ATOM 1496 C CA . VAL A 1 185 ? -2.279 -13.036 11.575 1.00 97.31 185 VAL A CA 1
ATOM 1497 C C . VAL A 1 185 ? -2.269 -12.672 13.060 1.00 97.31 185 VAL A C 1
ATOM 1499 O O . VAL A 1 185 ? -3.088 -13.179 13.817 1.00 97.31 185 VAL A O 1
ATOM 1502 N N . LYS A 1 186 ? -1.382 -11.765 13.487 1.00 97.25 186 LYS A N 1
ATOM 1503 C CA . LYS A 1 186 ? -1.234 -11.386 14.902 1.00 97.25 186 LYS A CA 1
ATOM 1504 C C . LYS A 1 186 ? -2.474 -10.702 15.486 1.00 97.25 186 LYS A C 1
ATOM 1506 O O . LYS A 1 186 ? -2.748 -10.872 16.668 1.00 97.25 186 LYS A O 1
ATOM 1511 N N . PHE A 1 187 ? -3.163 -9.890 14.690 1.00 96.25 187 PHE A N 1
ATOM 1512 C CA . PHE A 1 187 ? -4.371 -9.168 15.103 1.00 96.25 187 PHE A CA 1
ATOM 1513 C C . PHE A 1 187 ? -5.661 -9.854 14.636 1.00 96.25 187 PHE A C 1
ATOM 1515 O O . PHE A 1 187 ? -6.735 -9.287 14.816 1.00 96.25 187 PHE A O 1
ATOM 1522 N N . GLU A 1 188 ? -5.553 -11.037 14.022 1.00 96.00 188 GLU A N 1
ATOM 1523 C CA . GLU A 1 188 ? -6.679 -11.813 13.489 1.00 96.00 188 GLU A CA 1
ATOM 1524 C C . GLU A 1 188 ? -7.571 -10.993 12.531 1.00 96.00 188 GLU A C 1
ATOM 1526 O O . GLU A 1 188 ? -8.799 -11.092 12.531 1.00 96.00 188 GLU A O 1
ATOM 1531 N N . ILE A 1 189 ? -6.942 -10.159 11.692 1.00 96.88 189 ILE A N 1
ATOM 1532 C CA . ILE A 1 189 ? -7.625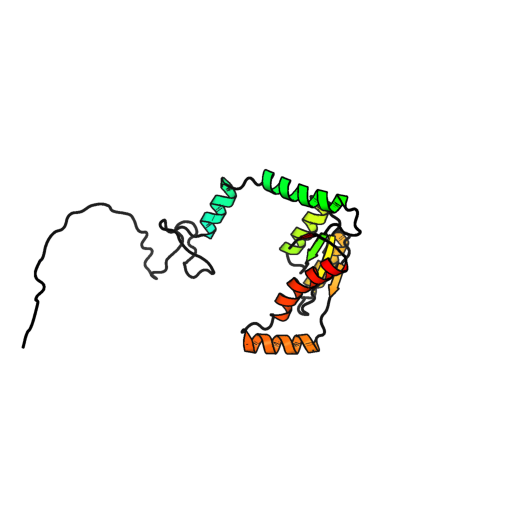 -9.323 10.697 1.00 96.88 189 ILE A CA 1
ATOM 1533 C C . ILE A 1 189 ? -7.676 -10.092 9.366 1.00 96.88 189 ILE A C 1
ATOM 1535 O O . ILE A 1 189 ? -6.637 -10.275 8.730 1.00 96.88 189 ILE A O 1
ATOM 1539 N N . PRO A 1 190 ? -8.861 -10.537 8.910 1.00 93.88 190 PRO A N 1
ATOM 1540 C CA . PRO A 1 190 ? -8.987 -11.504 7.817 1.00 93.88 190 PRO A CA 1
ATOM 1541 C C . PRO A 1 190 ? -8.828 -10.898 6.415 1.00 93.88 190 PRO A C 1
ATOM 1543 O O . PRO A 1 190 ? -8.615 -11.637 5.458 1.00 93.88 190 PRO A O 1
ATOM 1546 N N . LEU A 1 191 ? -8.957 -9.574 6.275 1.00 97.50 191 LEU A N 1
ATOM 1547 C CA . LEU A 1 191 ? -8.925 -8.888 4.985 1.00 97.50 191 LEU A CA 1
ATOM 1548 C C . LEU A 1 191 ? -7.694 -7.990 4.874 1.00 97.50 191 LEU A C 1
ATOM 1550 O O . LEU A 1 191 ? -7.517 -7.064 5.665 1.00 97.50 191 LEU A O 1
ATOM 1554 N N . LEU A 1 192 ? -6.880 -8.235 3.848 1.00 97.44 192 LEU A N 1
ATOM 1555 C CA . LEU A 1 192 ? -5.799 -7.349 3.425 1.00 97.44 192 LEU A CA 1
ATOM 1556 C C . LEU A 1 192 ? -6.130 -6.762 2.056 1.00 97.44 192 LEU A C 1
ATOM 1558 O O . LEU A 1 192 ? -6.516 -7.492 1.144 1.00 97.44 192 LEU A O 1
ATOM 1562 N N . ILE A 1 193 ? -5.938 -5.455 1.912 1.00 97.06 193 ILE A N 1
ATOM 1563 C CA . ILE A 1 193 ? -6.190 -4.723 0.670 1.00 97.06 193 ILE A CA 1
ATOM 1564 C C . ILE A 1 193 ? -4.860 -4.153 0.183 1.00 97.06 193 ILE A C 1
ATOM 1566 O O . ILE A 1 193 ? -4.360 -3.199 0.777 1.00 97.06 193 ILE A O 1
ATOM 1570 N N . TRP A 1 194 ? -4.297 -4.772 -0.857 1.00 90.38 194 TRP A N 1
ATOM 1571 C CA . TRP A 1 194 ? -3.026 -4.386 -1.484 1.00 90.38 194 TRP A CA 1
ATOM 1572 C C . TRP A 1 194 ? -3.179 -3.216 -2.458 1.00 90.38 194 TRP A C 1
ATOM 1574 O O . TRP A 1 194 ? -4.214 -3.154 -3.160 1.00 90.38 194 TRP A O 1
#

Nearest PDB structures (foldseek):
  8wex-assembly1_A  TM=8.621E-01  e=2.818E-10  Legionella pneumophila
  8wex-assembly1_B  TM=8.597E-01  e=4.148E-10  Legionella pneumophila
  3p52-assembly1_A  TM=6.285E-01  e=9.325E-04  Campylobacter jejuni
  3p52-assembly1_B  TM=6.321E-01  e=1.131E-03  Campylobacter jejuni
  1xnh-assembly1_A-2  TM=6.884E-01  e=5.311E-03  Helicobacter pylori

Mean predicted aligned error: 9.6 Å